Protein AF-A0A377ZQA5-F1 (afdb_monomer)

pLDDT: mean 77.41, std 22.04, range [30.16, 98.56]

Structure (mmCIF, N/CA/C/O backbone):
data_AF-A0A377ZQA5-F1
#
_entry.id   AF-A0A377ZQA5-F1
#
loop_
_atom_site.group_PDB
_atom_site.id
_atom_site.type_symbol
_atom_site.label_atom_id
_atom_site.label_alt_id
_atom_site.label_comp_id
_atom_site.label_asym_id
_atom_site.label_entity_id
_atom_site.label_seq_id
_atom_site.pdbx_PDB_ins_code
_atom_site.Cartn_x
_atom_site.Cartn_y
_atom_site.Cartn_z
_atom_site.occupancy
_atom_site.B_iso_or_equiv
_atom_site.auth_seq_id
_atom_site.auth_comp_id
_atom_site.auth_asym_id
_atom_site.auth_atom_id
_atom_site.pdbx_PDB_model_num
ATOM 1 N N . MET A 1 1 ? 2.565 -4.564 9.487 1.00 93.19 1 MET A N 1
ATOM 2 C CA . MET A 1 1 ? 3.805 -4.068 8.844 1.00 93.19 1 MET A CA 1
ATOM 3 C C . MET A 1 1 ? 3.711 -2.555 8.700 1.00 93.19 1 MET A C 1
ATOM 5 O O . MET A 1 1 ? 2.601 -2.049 8.582 1.00 93.19 1 MET A O 1
ATOM 9 N N . LYS A 1 2 ? 4.848 -1.854 8.749 1.00 96.81 2 LYS A N 1
ATOM 10 C CA . LYS A 1 2 ? 4.954 -0.404 8.544 1.00 96.81 2 LYS A CA 1
ATOM 11 C C . LYS A 1 2 ? 5.619 -0.114 7.197 1.00 96.81 2 LYS A C 1
ATOM 13 O O . LYS A 1 2 ? 6.573 -0.808 6.853 1.00 96.81 2 LYS A O 1
ATOM 18 N N . ALA A 1 3 ? 5.147 0.900 6.481 1.00 96.50 3 ALA A N 1
ATOM 19 C CA . ALA A 1 3 ? 5.779 1.423 5.270 1.00 96.50 3 ALA A CA 1
ATOM 20 C C . ALA A 1 3 ? 5.631 2.952 5.193 1.00 96.50 3 ALA A C 1
ATOM 22 O O . ALA A 1 3 ? 4.832 3.534 5.927 1.00 96.50 3 ALA A O 1
ATOM 23 N N . THR A 1 4 ? 6.387 3.583 4.295 1.00 95.88 4 THR A N 1
ATOM 24 C CA . THR A 1 4 ? 6.280 5.015 3.990 1.00 95.88 4 THR A CA 1
ATOM 25 C C . THR A 1 4 ? 6.226 5.193 2.477 1.00 95.88 4 THR A C 1
ATOM 27 O O . THR A 1 4 ? 7.062 4.633 1.767 1.00 95.88 4 THR A O 1
ATOM 30 N N . LEU A 1 5 ? 5.257 5.960 1.977 1.00 94.56 5 LEU A N 1
ATOM 31 C CA . LEU A 1 5 ? 5.111 6.272 0.553 1.00 94.56 5 LEU A CA 1
ATOM 32 C C . LEU A 1 5 ? 4.759 7.749 0.401 1.00 94.56 5 LEU A C 1
ATOM 34 O O . LEU A 1 5 ? 3.749 8.176 0.939 1.00 94.56 5 LEU A O 1
ATOM 38 N N . LEU A 1 6 ? 5.568 8.518 -0.339 1.00 93.31 6 LEU A N 1
ATOM 39 C CA . LEU A 1 6 ? 5.353 9.965 -0.527 1.00 93.31 6 LEU A CA 1
ATOM 40 C C . LEU A 1 6 ? 5.088 10.692 0.808 1.00 93.31 6 LEU A C 1
ATOM 42 O O . LEU A 1 6 ? 4.126 11.441 0.936 1.00 93.31 6 LEU A O 1
ATOM 46 N N . ASP A 1 7 ? 5.917 10.388 1.811 1.00 94.44 7 ASP A N 1
ATOM 47 C CA . ASP A 1 7 ? 5.831 10.881 3.195 1.00 94.44 7 ASP A CA 1
ATOM 48 C C . ASP A 1 7 ? 4.574 10.468 3.993 1.00 94.44 7 ASP A C 1
ATOM 50 O O . ASP A 1 7 ? 4.456 10.792 5.175 1.00 94.44 7 ASP A O 1
ATOM 54 N N . GLU A 1 8 ? 3.666 9.682 3.411 1.00 96.25 8 GLU A N 1
ATOM 55 C CA . GLU A 1 8 ? 2.532 9.090 4.121 1.00 96.25 8 GLU A CA 1
ATOM 56 C C . GLU A 1 8 ? 2.977 7.834 4.884 1.00 96.25 8 GLU A C 1
ATOM 58 O O . GLU A 1 8 ? 3.581 6.916 4.318 1.00 96.25 8 GLU A O 1
ATOM 63 N N . GLN A 1 9 ? 2.655 7.782 6.179 1.00 98.19 9 GLN A N 1
ATOM 64 C CA . GLN A 1 9 ? 2.940 6.635 7.039 1.00 98.19 9 GLN A CA 1
ATOM 65 C C . GLN A 1 9 ? 1.826 5.603 6.896 1.00 98.19 9 GLN A C 1
ATOM 67 O O . GLN A 1 9 ? 0.657 5.896 7.149 1.00 98.19 9 GLN A O 1
ATOM 72 N N . LEU A 1 10 ? 2.193 4.380 6.529 1.00 98.25 10 LEU A N 1
ATOM 73 C CA . LEU A 1 10 ? 1.248 3.324 6.195 1.00 98.25 10 LEU A CA 1
ATOM 74 C C . LEU A 1 10 ? 1.336 2.155 7.168 1.00 98.25 10 LEU A C 1
ATOM 76 O O . LEU A 1 10 ? 2.424 1.694 7.534 1.00 98.25 10 LEU A O 1
ATOM 80 N N . VAL A 1 11 ? 0.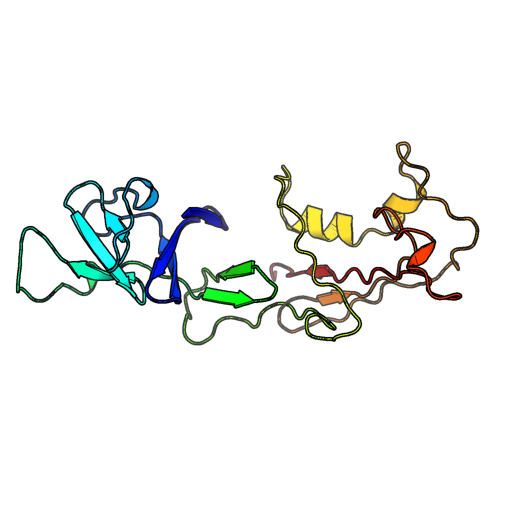165 1.627 7.513 1.00 98.38 11 VAL A N 1
ATOM 81 C CA . VAL A 1 11 ? 0.011 0.316 8.129 1.00 98.38 11 VAL A CA 1
ATOM 82 C C . VAL A 1 11 ? -0.486 -0.670 7.081 1.00 98.38 11 VAL A C 1
ATOM 84 O O . VAL A 1 11 ? -1.417 -0.393 6.327 1.00 98.38 11 VAL A O 1
ATOM 87 N N . ILE A 1 12 ? 0.161 -1.830 7.039 1.00 98.06 12 ILE A N 1
ATOM 88 C CA . ILE A 1 12 ? -0.178 -2.931 6.139 1.00 98.06 12 IL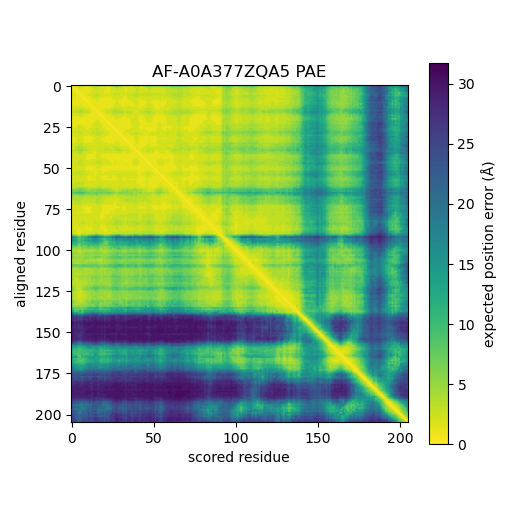E A CA 1
ATOM 89 C C . ILE A 1 12 ? -0.459 -4.163 6.990 1.00 98.06 12 ILE A C 1
ATOM 91 O O . ILE A 1 12 ? 0.380 -4.561 7.810 1.00 98.06 12 ILE A O 1
ATOM 95 N N . TYR A 1 13 ? -1.622 -4.774 6.806 1.00 97.81 13 TYR A N 1
ATOM 96 C CA . TYR A 1 13 ? -2.010 -6.011 7.481 1.00 97.81 13 TYR A CA 1
ATOM 97 C C . TYR A 1 13 ? -2.804 -6.914 6.540 1.00 97.81 13 TYR A C 1
ATOM 99 O O . TYR A 1 13 ? -3.250 -6.476 5.483 1.00 97.81 13 TYR A O 1
ATOM 107 N N . ARG A 1 14 ? -2.926 -8.193 6.903 1.00 96.81 14 ARG A N 1
ATOM 108 C CA . ARG A 1 14 ? -3.659 -9.184 6.117 1.00 96.81 14 ARG A CA 1
ATOM 109 C C . ARG A 1 14 ? -4.733 -9.824 6.973 1.00 96.81 14 ARG A C 1
ATOM 111 O O . ARG A 1 14 ? -4.422 -10.398 8.010 1.00 96.81 14 ARG A O 1
ATOM 118 N N . ILE A 1 15 ? -5.962 -9.792 6.486 1.00 96.88 15 ILE A N 1
ATOM 119 C CA . ILE A 1 15 ? -7.124 -10.387 7.136 1.00 96.88 15 ILE A CA 1
ATOM 120 C C . ILE A 1 15 ? -7.876 -11.240 6.120 1.00 96.88 15 ILE A C 1
ATOM 122 O O . ILE A 1 15 ? -8.129 -10.796 5.008 1.00 96.88 15 ILE A O 1
ATOM 126 N N . LYS A 1 16 ? -8.181 -12.495 6.477 1.00 94.94 16 LYS A N 1
ATOM 127 C CA . LYS A 1 16 ? -8.894 -13.453 5.604 1.00 94.94 16 LYS A CA 1
ATOM 128 C C . LYS A 1 16 ? -8.333 -13.536 4.171 1.00 94.94 16 LYS A C 1
ATOM 130 O O . LYS A 1 16 ? -9.068 -13.670 3.202 1.00 94.94 16 LYS A O 1
ATOM 135 N N . GLY A 1 17 ? -7.011 -13.435 4.035 1.00 94.00 17 GLY A N 1
ATOM 136 C CA . GLY A 1 17 ? -6.327 -13.447 2.740 1.00 94.00 17 GLY A CA 1
ATOM 137 C C . GLY A 1 17 ? -6.243 -12.086 2.040 1.00 94.00 17 GLY A C 1
ATOM 138 O O . GLY A 1 17 ? -5.333 -11.912 1.240 1.00 94.00 17 GLY A O 1
ATOM 139 N N . GLN A 1 18 ? -7.072 -11.102 2.393 1.00 94.44 18 GLN A N 1
ATOM 140 C CA . GLN A 1 18 ? -7.041 -9.748 1.835 1.00 94.44 18 GLN A CA 1
ATOM 141 C C . GLN A 1 18 ? -5.947 -8.901 2.502 1.00 94.44 18 GLN A C 1
ATOM 143 O O . GLN A 1 18 ? -5.872 -8.827 3.732 1.00 94.44 18 GLN A O 1
ATOM 148 N N . VAL A 1 19 ? -5.101 -8.241 1.707 1.00 96.81 19 VAL A N 1
ATOM 149 C CA . VAL A 1 19 ? -4.218 -7.175 2.209 1.00 96.81 19 VAL A CA 1
ATOM 150 C C . VAL A 1 19 ? -5.022 -5.897 2.375 1.00 96.81 19 VAL A C 1
ATOM 152 O O . VAL A 1 19 ? -5.793 -5.531 1.498 1.00 96.81 19 VAL A O 1
ATOM 155 N N . VAL A 1 20 ? -4.788 -5.186 3.471 1.00 96.75 20 VAL A N 1
ATOM 156 C CA . VAL A 1 20 ? -5.277 -3.825 3.678 1.00 96.75 20 VAL A CA 1
ATOM 157 C C . VAL A 1 20 ? -4.079 -2.903 3.855 1.00 96.75 20 VAL A C 1
ATOM 159 O O . VAL A 1 20 ? -3.179 -3.186 4.652 1.00 96.75 20 VAL A O 1
ATOM 162 N N . VAL A 1 21 ? -4.086 -1.793 3.119 1.00 97.00 21 VAL A N 1
ATOM 163 C CA . VAL A 1 21 ? -3.145 -0.682 3.273 1.00 97.00 21 VAL A CA 1
ATOM 164 C C . VAL A 1 21 ? -3.942 0.531 3.728 1.00 97.00 21 VAL A C 1
ATOM 166 O O . VAL A 1 21 ? -4.923 0.899 3.091 1.00 97.00 21 VAL A O 1
ATOM 169 N N . ALA A 1 22 ? -3.539 1.149 4.831 1.00 96.88 22 ALA A N 1
ATOM 170 C CA . ALA A 1 22 ? -4.208 2.326 5.371 1.00 96.88 22 ALA A CA 1
ATOM 171 C C . ALA A 1 22 ? -3.203 3.295 5.990 1.00 96.88 22 ALA A C 1
ATOM 173 O O . ALA A 1 22 ? -2.061 2.921 6.267 1.00 96.88 22 ALA A O 1
ATOM 174 N N . ARG A 1 23 ? -3.638 4.529 6.259 1.00 97.50 23 ARG A N 1
ATOM 175 C CA . ARG A 1 23 ? -2.872 5.455 7.105 1.00 97.50 23 ARG A CA 1
ATOM 176 C C . ARG A 1 23 ? -2.576 4.817 8.460 1.00 97.50 23 ARG A C 1
ATOM 178 O O . ARG A 1 23 ? -3.470 4.257 9.096 1.00 97.50 23 ARG A O 1
ATOM 185 N N . ASP A 1 24 ? -1.342 4.945 8.933 1.00 98.44 24 ASP A N 1
ATOM 186 C CA . ASP A 1 24 ? -0.898 4.439 10.236 1.00 98.44 24 ASP A CA 1
ATOM 187 C C . ASP A 1 24 ? -1.354 5.347 11.390 1.00 98.44 24 ASP A C 1
ATOM 189 O O . ASP A 1 24 ? -0.554 5.853 12.175 1.00 98.44 24 ASP A O 1
ATOM 193 N N . VAL A 1 25 ? -2.658 5.614 11.460 1.00 98.00 25 VAL A N 1
ATOM 194 C CA . VAL A 1 25 ? -3.266 6.543 12.413 1.00 98.00 25 VAL A CA 1
ATOM 195 C C . VAL A 1 25 ? -4.643 6.020 12.805 1.00 98.00 25 VAL A C 1
ATOM 197 O O . VAL A 1 25 ? -5.550 5.920 11.982 1.00 98.00 25 VAL A O 1
ATOM 200 N N . CYS A 1 26 ? -4.834 5.714 14.087 1.00 98.31 26 CYS A N 1
ATOM 201 C CA . CYS A 1 26 ? -6.146 5.344 14.602 1.00 98.31 26 CYS A CA 1
ATOM 202 C C . CYS A 1 26 ? -7.100 6.560 14.571 1.00 98.31 26 CYS A C 1
ATOM 204 O O . CYS A 1 26 ? -6.814 7.554 15.247 1.00 98.31 26 CYS A O 1
ATOM 206 N N . PRO A 1 27 ? -8.273 6.487 13.910 1.00 97.81 27 PRO A N 1
ATOM 207 C CA . PRO A 1 27 ? -9.199 7.620 13.775 1.00 97.81 27 PRO A CA 1
ATOM 208 C C . PRO A 1 27 ? -9.840 8.058 15.101 1.00 97.81 27 PRO A C 1
ATOM 210 O O . PRO A 1 27 ? -10.470 9.109 15.174 1.00 97.81 27 PRO A O 1
ATOM 213 N N . HIS A 1 28 ? -9.681 7.275 16.173 1.00 97.19 28 HIS A N 1
ATOM 214 C CA . HIS A 1 28 ? -10.168 7.649 17.497 1.00 97.19 28 HIS A CA 1
ATOM 215 C C . HIS A 1 28 ? -9.315 8.754 18.142 1.00 97.19 28 HIS A C 1
ATOM 217 O O . HIS A 1 28 ? -9.861 9.768 18.573 1.00 97.19 28 HIS A O 1
ATOM 223 N N . ARG A 1 29 ? -7.990 8.554 18.253 1.00 97.12 29 ARG A N 1
ATOM 224 C CA . ARG A 1 29 ? -7.069 9.453 18.991 1.00 97.12 29 ARG A CA 1
ATOM 225 C C . ARG A 1 29 ? -5.679 9.599 18.363 1.00 97.12 29 ARG A C 1
ATOM 227 O O . ARG A 1 29 ? -4.755 10.049 19.026 1.00 97.12 29 ARG A O 1
ATOM 234 N N . GLY A 1 30 ? -5.514 9.203 17.106 1.00 97.19 30 GLY A N 1
ATOM 235 C CA . GLY A 1 30 ? -4.289 9.444 16.347 1.00 97.19 30 GLY A CA 1
ATOM 236 C C . GLY A 1 30 ? -3.113 8.511 16.654 1.00 97.19 30 GLY A C 1
ATOM 237 O O . GLY A 1 30 ? -2.023 8.727 16.140 1.00 97.19 30 GLY A O 1
ATOM 238 N N . VAL A 1 31 ? -3.303 7.479 17.483 1.00 97.94 31 VAL A N 1
ATOM 239 C CA . VAL A 1 31 ? -2.221 6.545 17.838 1.00 97.94 31 VAL A CA 1
ATOM 240 C C . VAL A 1 31 ? -1.866 5.660 16.637 1.00 97.94 31 VAL A C 1
ATOM 242 O O . VAL A 1 31 ? -2.793 5.126 16.017 1.00 97.94 31 VAL A O 1
ATOM 245 N N . PRO A 1 32 ? -0.570 5.461 16.325 1.00 98.31 32 PRO A N 1
ATOM 246 C CA . PRO A 1 32 ? -0.153 4.558 15.261 1.00 98.31 32 PRO A CA 1
ATOM 247 C C . PRO A 1 32 ? -0.637 3.127 15.491 1.00 98.31 32 PRO A C 1
ATOM 249 O O . PRO A 1 32 ? -0.486 2.564 16.578 1.00 98.31 32 PRO A O 1
ATOM 252 N N . LEU A 1 33 ? -1.212 2.525 14.455 1.00 98.50 33 LEU A N 1
ATOM 253 C CA . LEU A 1 33 ? -1.706 1.150 14.480 1.00 98.50 33 LEU A CA 1
ATOM 254 C C . LEU A 1 33 ? -0.561 0.141 14.390 1.00 98.50 33 LEU A C 1
ATOM 256 O O . LEU A 1 33 ? -0.694 -0.974 14.884 1.00 98.50 33 LEU A O 1
ATOM 260 N N . THR A 1 34 ? 0.584 0.536 13.830 1.00 98.19 34 THR A N 1
ATOM 261 C CA . THR A 1 34 ? 1.810 -0.275 13.804 1.00 98.19 34 THR A CA 1
ATOM 262 C C . THR A 1 34 ? 2.393 -0.556 15.191 1.00 98.19 34 THR A C 1
ATOM 264 O O . THR A 1 34 ? 3.185 -1.485 15.323 1.00 98.19 34 THR A O 1
ATOM 267 N N . LEU A 1 35 ? 1.979 0.192 16.221 1.00 98.12 35 LEU A N 1
ATOM 268 C CA . LEU A 1 35 ? 2.285 -0.089 17.631 1.00 98.12 35 LEU A CA 1
ATOM 269 C C . LEU A 1 35 ? 1.298 -1.078 18.276 1.00 98.12 35 LEU A C 1
ATOM 271 O O . LEU A 1 35 ? 1.456 -1.445 19.438 1.00 98.12 35 LEU A O 1
ATOM 275 N N . GLY A 1 36 ? 0.246 -1.448 17.551 1.00 97.06 36 GLY A N 1
ATOM 276 C CA . GLY A 1 36 ? -0.757 -2.414 17.964 1.00 97.06 36 GLY A CA 1
ATOM 277 C C . GLY A 1 36 ? -0.346 -3.857 17.706 1.00 97.06 36 GLY A C 1
ATOM 278 O O . GLY A 1 36 ? 0.824 -4.189 17.530 1.00 97.06 36 GLY A O 1
ATOM 279 N N . PHE A 1 37 ? -1.347 -4.726 17.657 1.00 97.56 37 PHE A N 1
ATOM 280 C CA . PHE A 1 37 ? -1.171 -6.145 17.364 1.00 97.56 37 PHE A CA 1
ATOM 281 C C . PHE A 1 37 ? -2.275 -6.642 16.434 1.00 97.56 37 PHE A C 1
ATOM 283 O O . PHE A 1 37 ? -3.296 -5.984 16.248 1.00 97.56 37 PHE A O 1
ATOM 290 N N . HIS A 1 38 ? -2.052 -7.794 15.810 1.00 96.38 38 HIS A N 1
ATOM 291 C CA . HIS A 1 38 ? -3.002 -8.397 14.884 1.00 96.38 38 HIS A CA 1
ATOM 292 C C . HIS A 1 38 ? -3.761 -9.537 15.569 1.00 96.38 38 HIS A C 1
ATOM 294 O O . HIS A 1 38 ? -3.145 -10.412 16.173 1.00 96.38 38 HIS A O 1
ATOM 300 N N . GLU A 1 39 ? -5.084 -9.533 15.454 1.00 96.38 39 GLU A N 1
ATOM 301 C CA . GLU A 1 39 ? -5.976 -10.639 15.808 1.00 96.38 39 GLU A CA 1
ATOM 302 C C . GLU A 1 39 ? -6.530 -11.294 14.534 1.00 96.38 39 GLU A C 1
ATOM 304 O O . GLU 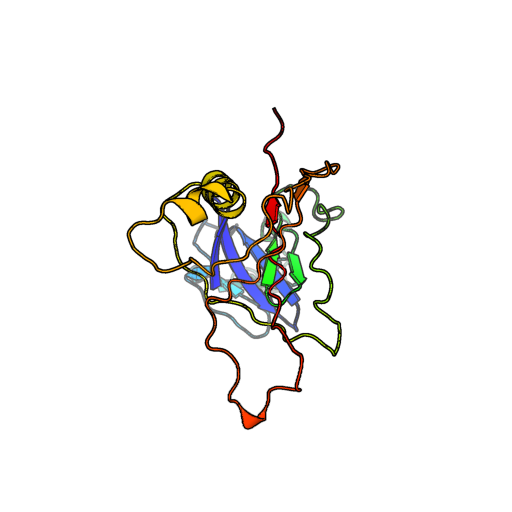A 1 39 ? -6.378 -10.772 13.432 1.00 96.38 39 GLU A O 1
ATOM 309 N N . GLU A 1 40 ? -7.225 -12.423 14.674 1.00 95.06 40 GLU A N 1
ATOM 310 C CA . GLU A 1 40 ? -7.895 -13.108 13.558 1.00 95.06 40 GLU A CA 1
ATOM 311 C C . GLU A 1 40 ? -8.844 -12.183 12.775 1.00 95.06 40 GLU A C 1
ATOM 313 O O . GLU A 1 40 ? -8.880 -12.200 11.546 1.00 95.06 40 GLU A O 1
ATOM 318 N N . GLU A 1 41 ? -9.559 -11.312 13.489 1.00 96.75 41 GLU A N 1
ATOM 319 C CA . GLU A 1 41 ? -10.524 -10.371 12.914 1.00 96.75 41 GLU A CA 1
ATOM 320 C C . GLU A 1 41 ? -9.938 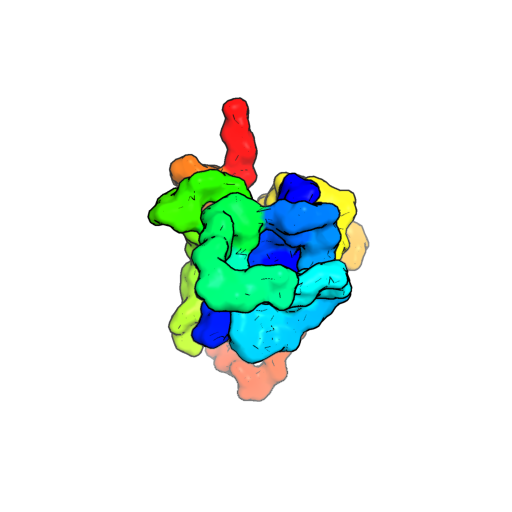-8.970 12.655 1.00 96.75 41 GLU A C 1
ATOM 322 O O . GLU A 1 41 ? -10.688 -8.006 12.463 1.00 96.75 41 GLU A O 1
ATOM 327 N N . GLY A 1 42 ? -8.607 -8.842 12.640 1.00 97.56 42 GLY A N 1
ATOM 328 C CA . GLY A 1 42 ? -7.906 -7.665 12.132 1.00 97.56 42 GLY A CA 1
ATOM 329 C C . GLY A 1 42 ? -6.966 -6.988 13.121 1.00 97.56 42 GLY A C 1
ATOM 330 O O . GLY A 1 42 ? -6.617 -7.529 14.170 1.00 97.56 42 GLY A O 1
ATOM 331 N N . ILE A 1 43 ? -6.524 -5.779 12.777 1.00 98.38 43 ILE A N 1
ATOM 332 C CA . ILE A 1 43 ? -5.531 -5.037 13.556 1.00 98.38 43 ILE A CA 1
ATOM 333 C C . ILE A 1 43 ? -6.174 -4.292 14.727 1.00 98.38 43 ILE A C 1
ATOM 335 O O . ILE A 1 43 ? -7.199 -3.630 14.571 1.00 98.38 43 ILE A O 1
ATOM 339 N N . VAL A 1 44 ? -5.559 -4.379 15.903 1.00 98.56 44 VAL A N 1
ATOM 340 C CA . VAL A 1 44 ? -6.039 -3.791 17.154 1.00 98.56 44 VAL A CA 1
ATOM 341 C C . VAL A 1 44 ? -5.173 -2.599 17.536 1.00 98.56 44 VAL A C 1
ATOM 343 O O . VAL A 1 44 ? -3.960 -2.715 17.695 1.00 98.56 44 VAL A O 1
ATOM 346 N N . CYS A 1 45 ? -5.811 -1.446 17.721 1.00 98.56 45 CYS A N 1
ATOM 347 C CA . CYS A 1 45 ? -5.171 -0.243 18.234 1.00 98.56 45 CYS A CA 1
ATOM 348 C C . CYS A 1 45 ? -4.691 -0.468 19.678 1.00 98.56 45 CYS A C 1
ATOM 350 O O . CYS A 1 45 ? -5.501 -0.862 20.524 1.00 98.56 45 CYS A O 1
ATOM 352 N N . PRO A 1 46 ? -3.427 -0.138 20.003 1.00 98.25 46 PRO A N 1
ATOM 353 C CA . PRO A 1 46 ? -2.858 -0.410 21.322 1.00 98.25 46 PRO A CA 1
ATOM 354 C C . PRO A 1 46 ? -3.443 0.473 22.428 1.00 98.25 46 PRO A C 1
ATOM 356 O O . PRO A 1 46 ? -3.220 0.202 23.601 1.00 98.25 46 PRO A O 1
ATOM 359 N N . TYR A 1 47 ? -4.167 1.544 22.081 1.00 97.94 47 TYR A N 1
ATOM 360 C CA . TYR A 1 47 ? -4.636 2.501 23.077 1.00 97.94 47 TYR A CA 1
ATOM 361 C C . TYR A 1 47 ? -5.947 2.068 23.743 1.00 97.94 47 TYR A C 1
ATOM 363 O O . TYR A 1 47 ? -5.990 1.825 24.941 1.00 97.94 47 TYR A O 1
ATOM 371 N N . HIS A 1 48 ? -7.025 1.962 22.963 1.00 97.94 48 HIS A N 1
ATOM 372 C CA . HIS A 1 48 ? -8.363 1.635 23.478 1.00 97.94 48 HIS A CA 1
ATOM 373 C C . HIS A 1 48 ? -8.933 0.347 22.868 1.00 97.94 48 HIS A C 1
ATOM 375 O O . HIS A 1 48 ? -10.131 0.097 22.969 1.00 97.94 48 HIS A O 1
ATOM 381 N N . GLY A 1 49 ? -8.108 -0.446 22.175 1.00 97.88 49 GLY A N 1
ATOM 382 C CA . GLY A 1 49 ? -8.501 -1.757 21.657 1.00 97.88 49 GLY A CA 1
ATOM 383 C C . GLY A 1 49 ? -9.495 -1.739 20.491 1.00 97.88 49 GLY A C 1
ATOM 384 O O . GLY A 1 49 ? -10.105 -2.774 20.204 1.00 97.88 49 GLY A O 1
ATOM 385 N N . LEU A 1 50 ? -9.680 -0.592 19.818 1.00 98.38 50 LEU A N 1
ATOM 386 C CA . LEU A 1 50 ? -10.450 -0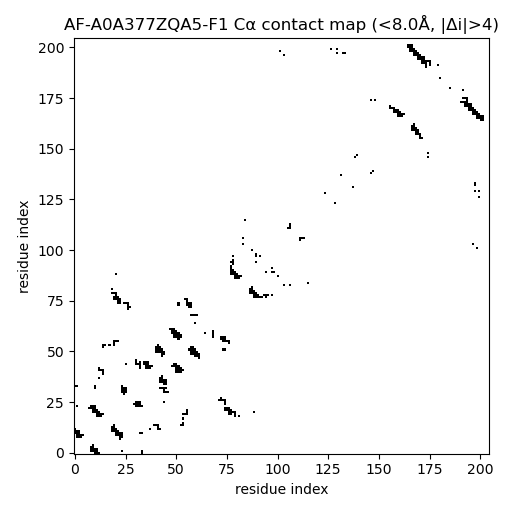.549 18.571 1.00 98.38 50 LEU A CA 1
ATOM 387 C C . LEU A 1 50 ? -9.812 -1.505 17.567 1.00 98.38 50 LEU A C 1
ATOM 389 O O . LEU A 1 50 ? -8.593 -1.472 17.392 1.00 98.38 50 LEU A O 1
ATOM 393 N N . ARG A 1 51 ? -10.628 -2.324 16.907 1.00 98.44 51 ARG A N 1
ATOM 394 C CA . ARG A 1 51 ? -10.154 -3.294 15.916 1.00 98.44 51 ARG A CA 1
ATOM 395 C C . ARG A 1 51 ? -10.678 -2.954 14.530 1.00 98.44 51 ARG A C 1
ATOM 397 O O . ARG A 1 51 ? -11.833 -2.544 14.394 1.00 98.44 51 ARG A O 1
ATOM 404 N N . PHE A 1 52 ? -9.824 -3.131 13.530 1.00 98.50 52 PHE A N 1
ATOM 405 C CA . PHE A 1 52 ? -10.083 -2.806 12.133 1.00 98.50 52 PHE A CA 1
ATOM 406 C C . PHE A 1 52 ? -9.853 -4.046 11.272 1.00 98.50 52 PHE A C 1
ATOM 408 O O . PHE A 1 52 ? -8.772 -4.632 11.323 1.00 98.50 52 PHE A O 1
ATOM 415 N N . GLY A 1 53 ? -10.887 -4.455 10.541 1.00 97.88 53 GLY A N 1
ATOM 416 C CA . GLY A 1 53 ? -10.892 -5.654 9.710 1.00 97.88 53 GLY A CA 1
ATOM 417 C C . GLY A 1 53 ? -10.776 -5.347 8.218 1.00 97.88 53 GLY A C 1
ATOM 418 O O . GLY A 1 53 ? -10.042 -4.451 7.811 1.00 97.88 53 GLY A O 1
ATOM 419 N N . GLU A 1 54 ? -11.512 -6.106 7.407 1.00 96.38 54 GLU A N 1
ATOM 420 C CA . GLU A 1 54 ? -11.566 -5.971 5.944 1.00 96.38 54 GLU A CA 1
ATOM 421 C C . GLU A 1 54 ? -11.887 -4.526 5.526 1.00 96.38 54 GLU A C 1
ATOM 423 O O . GLU A 1 54 ? -12.630 -3.809 6.208 1.00 96.38 54 GLU A O 1
ATOM 428 N N . ASP A 1 55 ? -11.271 -4.080 4.431 1.00 92.69 55 ASP A N 1
ATOM 429 C CA . ASP A 1 55 ? -11.372 -2.716 3.888 1.00 92.69 55 ASP A CA 1
ATOM 430 C C . ASP A 1 55 ? -10.990 -1.583 4.871 1.00 92.69 55 ASP A C 1
ATOM 432 O O . ASP A 1 55 ? -11.237 -0.404 4.611 1.00 92.69 55 ASP A O 1
ATOM 436 N N . GLY A 1 56 ? -10.386 -1.895 6.026 1.00 96.12 56 GLY A N 1
ATOM 437 C CA . GLY A 1 56 ? -10.122 -0.913 7.085 1.00 96.12 56 GLY A CA 1
ATOM 438 C C . GLY A 1 56 ? -11.346 -0.553 7.924 1.00 96.12 56 GLY A C 1
ATOM 439 O O . GLY A 1 56 ? -11.319 0.423 8.683 1.00 96.12 56 GLY A O 1
ATOM 440 N N . ARG A 1 57 ? -12.430 -1.329 7.835 1.00 97.38 57 ARG A N 1
ATOM 441 C CA . ARG A 1 57 ? -13.632 -1.092 8.637 1.00 97.38 57 ARG A CA 1
ATOM 442 C C . ARG A 1 57 ? -13.372 -1.427 10.097 1.00 97.38 57 ARG A C 1
ATOM 444 O O . ARG A 1 57 ? -13.023 -2.553 10.449 1.00 97.38 57 ARG A O 1
ATOM 451 N N . CYS A 1 58 ? -13.593 -0.449 10.970 1.00 98.19 58 CYS A N 1
ATOM 452 C CA . CYS A 1 58 ? -13.694 -0.720 12.399 1.00 98.19 58 CYS A CA 1
ATOM 453 C C . CYS A 1 58 ? -14.842 -1.706 12.654 1.00 98.19 58 CYS A C 1
ATOM 455 O O . CYS A 1 58 ? -15.969 -1.461 12.228 1.00 98.19 58 CYS A O 1
ATOM 457 N N . ASN A 1 59 ? -14.535 -2.814 13.331 1.00 97.06 59 ASN A N 1
ATOM 458 C CA . ASN A 1 59 ? -15.476 -3.894 13.638 1.00 97.06 59 ASN A CA 1
ATOM 459 C C . ASN A 1 59 ? -15.625 -4.152 15.148 1.00 97.06 59 ASN A C 1
ATOM 461 O O . ASN A 1 59 ? -16.426 -4.991 15.553 1.00 97.06 59 ASN A O 1
ATOM 465 N N . ARG A 1 60 ? -14.869 -3.437 15.994 1.00 97.56 60 ARG A N 1
ATOM 466 C CA . ARG A 1 60 ? -14.950 -3.541 17.457 1.00 97.56 60 ARG A CA 1
ATOM 467 C C . ARG A 1 60 ? -14.601 -2.216 18.123 1.00 97.56 60 ARG A C 1
ATOM 469 O O . ARG A 1 60 ? -13.523 -1.673 17.885 1.00 97.56 60 ARG A O 1
ATOM 476 N N . ILE A 1 61 ? -15.475 -1.761 19.020 1.00 97.88 61 ILE A N 1
ATOM 477 C CA . ILE A 1 61 ? -15.234 -0.649 19.948 1.00 97.88 61 ILE A CA 1
ATOM 478 C C . ILE A 1 61 ? -15.461 -1.178 21.371 1.00 97.88 61 ILE A C 1
ATOM 480 O O . ILE A 1 61 ? -16.615 -1.334 21.773 1.00 97.88 61 ILE A O 1
ATOM 484 N N . PRO A 1 62 ? -14.400 -1.462 22.151 1.00 96.94 62 PRO A N 1
ATOM 485 C CA . PRO A 1 62 ? -14.551 -2.074 23.474 1.00 96.94 62 PRO A CA 1
ATOM 486 C C . PRO A 1 62 ? -15.425 -1.279 24.452 1.00 96.94 62 PRO A C 1
ATOM 488 O O . PRO A 1 62 ? -16.137 -1.870 25.255 1.00 96.94 62 PRO A O 1
ATOM 491 N N . SER A 1 63 ? -15.417 0.055 24.367 1.00 96.00 63 SER A N 1
ATOM 492 C CA . SER A 1 63 ? -16.207 0.931 25.244 1.00 96.00 63 SER A CA 1
ATOM 493 C C . SER A 1 63 ? -17.695 1.010 24.889 1.00 96.00 63 SER A C 1
ATOM 495 O O . SER A 1 63 ? -18.468 1.600 25.641 1.00 96.00 63 SER A O 1
ATOM 497 N N . SER A 1 64 ? -18.110 0.497 23.729 1.00 95.19 64 SER A N 1
ATOM 498 C CA . SER A 1 64 ? -19.488 0.623 23.234 1.00 95.19 64 SER A CA 1
ATOM 499 C C . SER A 1 64 ? -19.931 -0.658 22.516 1.00 95.19 64 SER A C 1
ATOM 501 O O . SER A 1 64 ? -20.234 -0.628 21.321 1.00 95.19 64 SER A O 1
ATOM 503 N N . PRO A 1 65 ? -19.940 -1.808 23.218 1.00 93.50 65 PRO A N 1
ATOM 504 C CA . PRO A 1 65 ? -20.293 -3.087 22.615 1.00 93.50 65 PRO A CA 1
ATOM 505 C C . PRO A 1 65 ? -21.747 -3.079 22.125 1.00 93.50 65 PRO A C 1
ATOM 507 O O . PRO A 1 65 ? -22.639 -2.562 22.794 1.00 93.50 65 PRO A O 1
ATOM 510 N N . GLY A 1 66 ? -21.984 -3.652 20.942 1.00 91.25 66 GLY A N 1
ATOM 511 C CA . GLY A 1 66 ? -23.322 -3.778 20.349 1.00 91.25 66 GLY A CA 1
ATOM 512 C C . GLY A 1 66 ? -23.911 -2.489 19.767 1.00 91.25 66 GLY A C 1
ATOM 513 O O . GLY A 1 66 ? -25.008 -2.528 19.217 1.00 91.25 66 GLY A O 1
ATOM 514 N N . GLN A 1 67 ? -23.207 -1.356 19.852 1.00 93.38 67 GLN A N 1
ATOM 515 C CA . GLN A 1 67 ? -23.652 -0.116 19.221 1.00 93.38 67 GLN A CA 1
ATOM 516 C C . GLN A 1 67 ? -23.192 -0.021 17.759 1.00 93.38 67 GLN A C 1
ATOM 518 O O . GLN A 1 67 ? -22.126 -0.542 17.414 1.00 93.38 67 GLN A O 1
ATOM 523 N N . PRO A 1 68 ? -23.953 0.679 16.895 1.00 94.62 68 PRO A N 1
ATOM 524 C CA . PRO A 1 68 ? -23.517 0.974 15.537 1.00 94.62 68 PRO A CA 1
ATOM 525 C C . PRO A 1 68 ? -22.177 1.713 15.531 1.00 94.62 68 PRO A C 1
ATOM 527 O O . PRO A 1 68 ? -21.997 2.703 16.241 1.00 94.62 68 PRO A O 1
ATOM 530 N N . ILE A 1 69 ? -21.243 1.248 14.704 1.00 96.19 69 ILE A N 1
ATOM 531 C CA . ILE A 1 69 ? -19.923 1.862 14.564 1.00 96.19 69 ILE A CA 1
ATOM 532 C C . ILE A 1 69 ? -20.043 3.091 13.649 1.00 96.19 69 ILE A C 1
ATOM 534 O O . ILE A 1 69 ? -20.460 2.953 12.499 1.00 96.19 69 ILE A O 1
ATOM 538 N N . PRO A 1 70 ? -19.670 4.298 14.115 1.00 95.19 70 PRO A N 1
ATOM 539 C CA . PRO A 1 70 ? -19.661 5.490 13.276 1.00 95.19 70 PRO A CA 1
ATOM 540 C C . PRO A 1 70 ? -18.731 5.335 12.068 1.00 95.19 70 PRO A C 1
ATOM 542 O O . PRO A 1 70 ? -17.570 4.963 12.235 1.00 95.19 70 PRO A O 1
ATOM 545 N N . ALA A 1 71 ? -19.185 5.744 10.880 1.00 94.19 71 ALA A N 1
ATOM 546 C CA . ALA A 1 71 ? -18.389 5.677 9.646 1.00 94.19 71 ALA A CA 1
ATOM 547 C C . ALA A 1 71 ? -17.027 6.394 9.760 1.00 94.19 71 ALA A C 1
ATOM 549 O O . ALA A 1 71 ? -16.024 5.934 9.224 1.00 94.19 71 ALA A O 1
ATOM 550 N N . LYS A 1 72 ? -16.963 7.481 10.543 1.00 95.69 72 LYS A N 1
ATOM 551 C CA . LYS A 1 72 ? -15.727 8.234 10.833 1.00 95.69 72 LYS A CA 1
ATOM 552 C C . LYS A 1 72 ? -14.652 7.440 11.585 1.00 95.69 72 LYS A C 1
ATOM 554 O O . LYS A 1 72 ? -13.529 7.913 11.699 1.00 95.69 72 LYS A O 1
ATOM 559 N N . LEU A 1 73 ? -15.008 6.297 12.173 1.00 97.06 73 LEU A N 1
ATOM 560 C CA . LEU A 1 73 ? -14.064 5.414 12.852 1.00 97.06 73 LEU A CA 1
ATOM 561 C C . LEU A 1 73 ? -13.516 4.332 11.923 1.00 97.06 73 LEU A C 1
ATOM 563 O O . LEU A 1 73 ? -12.753 3.499 12.388 1.00 97.06 73 LEU A O 1
ATOM 567 N N . HIS A 1 74 ? -13.864 4.307 10.639 1.00 97.25 74 HIS A N 1
ATOM 568 C CA . HIS A 1 74 ? -13.146 3.483 9.670 1.00 97.25 74 HIS A CA 1
ATOM 569 C C . HIS A 1 74 ? -11.786 4.103 9.333 1.00 97.25 74 HIS A C 1
ATOM 571 O O . HIS A 1 74 ? -11.589 5.313 9.463 1.00 97.25 74 HIS A O 1
ATOM 577 N N . LEU A 1 75 ? -10.830 3.263 8.941 1.00 96.94 75 LEU A N 1
ATOM 578 C CA . LEU A 1 75 ? -9.521 3.734 8.509 1.00 96.94 75 LEU A CA 1
ATOM 579 C C . LEU A 1 75 ? -9.623 4.448 7.162 1.00 96.94 75 LEU A C 1
ATOM 581 O O . LEU A 1 75 ? -10.467 4.128 6.326 1.00 96.94 75 LEU A O 1
ATOM 585 N N . THR A 1 76 ? -8.705 5.382 6.929 1.00 94.94 76 THR A N 1
ATOM 586 C CA . THR A 1 76 ? -8.415 5.864 5.577 1.00 94.94 76 THR A CA 1
ATOM 587 C C . THR A 1 76 ? -7.567 4.810 4.871 1.00 94.94 76 THR A C 1
ATOM 589 O O . THR A 1 76 ? -6.340 4.806 5.002 1.00 94.94 76 THR A O 1
ATOM 592 N N . SER A 1 77 ? -8.243 3.882 4.198 1.00 94.19 77 SER A N 1
ATOM 593 C CA . SER A 1 77 ? -7.634 2.820 3.395 1.00 94.19 77 SER A CA 1
ATOM 594 C C . SER A 1 77 ? -7.282 3.318 1.991 1.00 94.19 77 SER A C 1
ATOM 596 O O . SER A 1 77 ? -7.932 4.218 1.462 1.00 94.19 77 SER A O 1
ATOM 598 N N . PHE A 1 78 ? -6.264 2.713 1.390 1.00 92.62 78 PHE A N 1
ATOM 599 C CA . PHE A 1 78 ? -5.806 2.986 0.031 1.00 92.62 78 PHE A CA 1
ATOM 600 C C . PHE A 1 78 ? -6.050 1.773 -0.866 1.00 92.62 78 PHE A C 1
ATOM 602 O O . PHE A 1 78 ? -6.099 0.640 -0.381 1.00 92.62 78 PHE A O 1
ATOM 609 N N . ALA A 1 79 ? -6.165 2.007 -2.178 1.00 91.31 79 ALA A N 1
ATOM 610 C CA . ALA A 1 79 ? -6.240 0.926 -3.155 1.00 91.31 79 ALA A CA 1
ATOM 611 C C . ALA A 1 79 ? -5.027 0.006 -3.011 1.00 91.31 79 ALA A C 1
ATOM 613 O O . ALA A 1 79 ? -3.910 0.475 -2.765 1.00 91.31 79 ALA A O 1
ATOM 614 N N . VAL A 1 80 ? -5.248 -1.294 -3.172 1.00 91.44 80 VAL A N 1
ATOM 615 C CA . VAL A 1 80 ? -4.209 -2.305 -3.020 1.00 91.44 80 VAL A CA 1
ATOM 616 C C . VAL A 1 80 ? -4.371 -3.398 -4.062 1.00 91.44 80 VAL A C 1
ATOM 618 O O . VAL A 1 80 ? -5.472 -3.885 -4.299 1.00 91.44 80 VAL A O 1
ATOM 621 N N . GLU A 1 81 ? -3.256 -3.790 -4.665 1.00 91.25 81 GLU A N 1
ATOM 622 C CA . GLU A 1 81 ? -3.188 -4.916 -5.590 1.00 91.25 81 GLU A CA 1
ATOM 623 C C . GLU A 1 81 ? -1.943 -5.749 -5.273 1.00 91.25 81 GLU A C 1
ATOM 625 O O . GLU A 1 81 ? -0.831 -5.228 -5.152 1.00 91.25 81 GLU A O 1
ATOM 630 N N . GLU A 1 82 ? -2.125 -7.059 -5.121 1.00 93.31 82 GLU A N 1
ATOM 631 C CA . GLU A 1 82 ? -1.018 -8.001 -4.985 1.00 93.31 82 GLU A CA 1
ATOM 632 C C . GLU A 1 82 ? -0.628 -8.509 -6.368 1.00 93.31 82 GLU A C 1
ATOM 634 O O . GLU A 1 82 ? -1.369 -9.266 -6.996 1.00 93.31 82 GLU A O 1
ATOM 639 N N . ARG A 1 83 ? 0.544 -8.096 -6.860 1.00 92.81 83 ARG A N 1
ATOM 640 C CA . ARG A 1 83 ? 1.018 -8.509 -8.183 1.00 92.81 83 ARG A CA 1
ATOM 641 C C . ARG A 1 83 ? 2.532 -8.519 -8.271 1.00 92.81 83 ARG A C 1
ATOM 643 O O . ARG A 1 83 ? 3.216 -7.691 -7.672 1.00 92.81 83 ARG A O 1
ATOM 650 N N . TYR A 1 84 ? 3.057 -9.467 -9.042 1.00 92.62 84 TYR A N 1
ATOM 651 C CA . TYR A 1 84 ? 4.494 -9.653 -9.257 1.00 92.62 84 TYR A CA 1
ATOM 652 C C . TYR A 1 84 ? 5.293 -9.894 -7.962 1.00 92.62 84 TYR A C 1
ATOM 654 O O . TYR A 1 84 ? 6.424 -9.433 -7.815 1.00 92.62 84 TYR A O 1
ATOM 662 N N . GLY A 1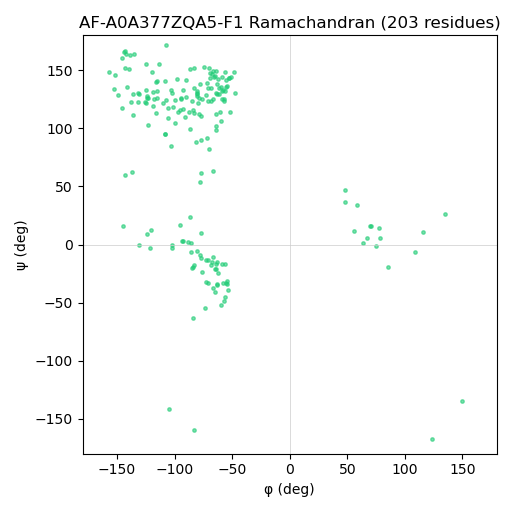 85 ? 4.683 -10.576 -6.984 1.00 90.88 85 GLY A N 1
ATOM 663 C CA . GLY A 1 85 ? 5.290 -10.819 -5.669 1.00 90.88 85 GLY A CA 1
ATOM 664 C C . GLY A 1 85 ? 5.428 -9.565 -4.793 1.00 90.88 85 GLY A C 1
ATOM 665 O O . GLY A 1 85 ? 6.190 -9.581 -3.829 1.00 90.88 85 GLY A O 1
ATOM 666 N N . LEU A 1 86 ? 4.724 -8.478 -5.128 1.00 93.31 86 LEU A N 1
ATOM 667 C CA . LEU A 1 86 ? 4.751 -7.197 -4.423 1.00 93.31 86 LEU A CA 1
ATOM 668 C C . LEU A 1 86 ? 3.335 -6.767 -4.014 1.00 93.31 86 LEU A C 1
ATOM 670 O O . LEU A 1 86 ? 2.348 -7.140 -4.651 1.00 93.31 86 LEU A O 1
ATOM 674 N N . ILE A 1 87 ? 3.259 -5.937 -2.972 1.00 94.06 87 ILE A N 1
ATOM 675 C CA . ILE A 1 87 ? 2.046 -5.206 -2.591 1.00 94.06 87 ILE A CA 1
ATOM 676 C C . ILE A 1 87 ? 2.141 -3.818 -3.222 1.00 94.06 87 ILE A C 1
ATOM 678 O O . ILE A 1 87 ? 3.026 -3.035 -2.870 1.00 94.06 87 ILE A O 1
ATOM 682 N N . TRP A 1 88 ? 1.232 -3.518 -4.142 1.00 93.12 88 TRP A N 1
ATOM 683 C CA . TRP A 1 88 ? 1.105 -2.209 -4.769 1.00 93.12 88 TRP A CA 1
ATOM 684 C C . TRP A 1 88 ? 0.008 -1.418 -4.084 1.00 93.12 88 TRP A C 1
ATOM 686 O O . TRP A 1 88 ? -1.020 -1.976 -3.711 1.00 93.12 88 TRP A O 1
ATOM 696 N N . THR A 1 89 ? 0.215 -0.114 -3.932 1.00 92.81 89 THR A N 1
ATOM 697 C CA . THR A 1 89 ? -0.808 0.784 -3.403 1.00 92.81 89 THR A CA 1
ATOM 698 C C . THR A 1 89 ? -0.763 2.129 -4.109 1.00 92.81 89 THR A C 1
ATOM 700 O O . THR A 1 89 ? 0.291 2.547 -4.597 1.00 92.81 89 THR A O 1
ATOM 703 N N . CYS A 1 90 ? -1.907 2.805 -4.178 1.00 91.00 90 CYS A N 1
ATOM 704 C CA . CYS A 1 90 ? -2.023 4.129 -4.768 1.00 91.00 90 CYS A CA 1
ATOM 705 C C . CYS A 1 90 ? -2.661 5.074 -3.753 1.00 91.00 90 CYS A C 1
ATOM 707 O O . CYS A 1 90 ? -3.766 4.825 -3.278 1.00 91.00 90 CYS A O 1
ATOM 709 N N . LEU A 1 91 ? -1.960 6.164 -3.431 1.00 89.44 91 LEU A N 1
ATOM 710 C CA . LEU A 1 91 ? -2.457 7.176 -2.494 1.00 89.44 91 LEU A CA 1
ATOM 711 C C . LEU A 1 91 ? -3.490 8.121 -3.126 1.00 89.44 91 LEU A C 1
ATOM 713 O O . LEU A 1 91 ? -4.082 8.936 -2.423 1.00 89.44 91 LEU A O 1
ATOM 717 N N . ALA A 1 92 ? -3.679 8.053 -4.448 1.00 81.19 92 ALA A N 1
ATOM 718 C CA . ALA A 1 92 ? -4.670 8.865 -5.140 1.00 81.19 92 ALA A CA 1
ATOM 719 C C . ALA A 1 92 ? -6.090 8.371 -4.819 1.00 81.19 92 ALA A C 1
ATOM 721 O O . ALA A 1 92 ? -6.346 7.173 -4.757 1.00 81.19 92 ALA A O 1
ATOM 722 N N . CYS A 1 93 ? -6.999 9.324 -4.617 1.00 55.00 93 CYS A N 1
ATOM 723 C CA . CYS A 1 93 ? -8.275 9.141 -3.921 1.00 55.00 93 CYS A CA 1
ATOM 724 C C . CYS A 1 93 ? -9.392 8.443 -4.709 1.00 55.00 93 CYS A C 1
ATOM 726 O O . CYS A 1 93 ? -10.524 8.463 -4.232 1.00 55.00 93 CYS A O 1
ATOM 728 N N . ASP A 1 94 ? -9.116 7.869 -5.879 1.00 67.88 94 ASP A N 1
ATOM 729 C CA . ASP A 1 94 ? -10.092 7.023 -6.571 1.00 67.88 94 ASP A CA 1
ATOM 730 C C . ASP A 1 94 ? -9.711 5.545 -6.377 1.00 67.88 94 ASP A C 1
ATOM 732 O O . ASP A 1 94 ? -8.978 4.981 -7.194 1.00 67.88 94 ASP A O 1
ATOM 736 N N . PRO A 1 95 ? -10.125 4.924 -5.253 1.00 62.66 95 PRO A N 1
ATOM 737 C CA . PRO A 1 95 ? -9.875 3.512 -5.007 1.00 62.66 95 PRO A CA 1
ATOM 738 C C . PRO A 1 95 ? -10.660 2.597 -5.952 1.00 62.66 95 PRO A C 1
ATOM 740 O O . PRO A 1 95 ? -10.280 1.436 -6.089 1.00 62.66 95 PRO A O 1
ATOM 743 N N . ASP A 1 96 ? -11.707 3.109 -6.606 1.00 68.88 96 ASP A N 1
ATOM 744 C CA . ASP A 1 96 ? -12.528 2.360 -7.558 1.00 68.88 96 ASP A CA 1
ATOM 745 C C . ASP A 1 96 ? -11.911 2.360 -8.968 1.00 68.88 96 ASP A C 1
ATOM 747 O O . ASP A 1 96 ? -12.213 1.487 -9.783 1.00 68.88 96 ASP A O 1
ATOM 751 N N . ASN A 1 97 ? -11.005 3.300 -9.254 1.00 71.75 97 ASN A N 1
ATOM 752 C CA . ASN A 1 97 ? -10.298 3.401 -10.528 1.00 71.75 97 ASN A CA 1
ATOM 753 C C . ASN A 1 97 ? -8.796 3.707 -10.346 1.00 71.75 97 ASN A C 1
ATOM 755 O O . ASN A 1 97 ? -8.303 4.755 -10.793 1.00 71.75 97 ASN A O 1
ATOM 759 N N . PRO A 1 98 ? -8.028 2.811 -9.695 1.00 74.31 98 PRO A N 1
ATOM 760 C CA . PRO A 1 98 ? -6.592 2.991 -9.578 1.00 74.31 98 PRO A CA 1
ATOM 761 C C . PRO A 1 98 ? -5.931 2.922 -10.967 1.00 74.31 98 PRO A C 1
ATOM 763 O O . PRO A 1 98 ? -6.350 2.137 -11.823 1.00 74.31 98 PRO A O 1
ATOM 766 N N . PRO A 1 99 ? -4.866 3.709 -11.216 1.00 76.94 99 PRO A N 1
ATOM 767 C CA . PRO A 1 99 ? -4.114 3.593 -12.457 1.00 76.94 99 PRO A CA 1
ATOM 768 C C . PRO A 1 99 ? -3.553 2.170 -12.600 1.00 76.94 99 PRO A C 1
ATOM 770 O O . PRO A 1 99 ? -3.136 1.575 -11.600 1.00 76.94 99 PRO A O 1
ATOM 773 N N . PRO A 1 100 ? -3.499 1.625 -13.828 1.00 81.25 100 PRO A N 1
ATOM 774 C CA . PRO A 1 100 ? -3.042 0.263 -14.044 1.00 81.25 100 PRO A CA 1
ATOM 775 C C . PRO A 1 100 ? -1.586 0.101 -13.610 1.00 81.25 100 PRO A C 1
ATOM 777 O O . PRO A 1 100 ? -0.747 0.981 -13.832 1.00 81.25 100 PRO A O 1
ATOM 780 N N . LEU A 1 101 ? -1.272 -1.057 -13.029 1.00 85.31 101 LEU A N 1
ATOM 781 C CA . LEU A 1 101 ? 0.098 -1.370 -12.648 1.00 85.31 101 LEU A CA 1
ATOM 782 C C . LEU A 1 101 ? 1.031 -1.455 -13.869 1.00 85.31 101 LEU A C 1
ATOM 784 O O . LEU A 1 101 ? 0.618 -1.905 -14.945 1.00 85.31 101 LEU A O 1
ATOM 788 N N . PRO A 1 102 ? 2.321 -1.109 -13.692 1.00 80.62 102 PRO A N 1
ATOM 789 C CA . PRO A 1 102 ? 3.369 -1.400 -14.663 1.00 80.62 102 PRO A CA 1
ATOM 790 C C . PRO A 1 102 ? 3.315 -2.862 -15.142 1.00 80.62 102 PRO A C 1
ATOM 792 O O . PRO A 1 102 ? 3.243 -3.788 -14.335 1.00 80.62 102 PRO A O 1
ATOM 795 N N . THR A 1 103 ? 3.349 -3.101 -16.455 1.00 82.88 103 THR A N 1
ATOM 796 C CA . THR A 1 103 ? 3.320 -4.471 -16.993 1.00 82.88 103 THR A CA 1
ATOM 797 C C . THR A 1 103 ? 4.701 -5.113 -16.941 1.00 82.88 103 THR A C 1
ATOM 799 O O . THR A 1 103 ? 5.665 -4.532 -17.446 1.00 82.88 103 THR A O 1
ATOM 802 N N . MET A 1 104 ? 4.790 -6.336 -16.411 1.00 84.19 104 MET A N 1
ATOM 803 C CA . MET A 1 104 ? 5.994 -7.170 -16.465 1.00 84.19 104 MET A CA 1
ATOM 804 C C . MET A 1 104 ? 5.767 -8.332 -17.445 1.00 84.19 104 MET A C 1
ATOM 806 O O . MET A 1 104 ? 5.167 -9.339 -17.063 1.00 84.19 104 MET A O 1
ATOM 810 N N . PRO A 1 105 ? 6.182 -8.200 -18.722 1.00 82.25 105 PRO A N 1
ATOM 811 C CA . PRO A 1 105 ? 6.082 -9.287 -19.687 1.00 82.25 105 PRO A CA 1
ATOM 812 C C . PRO A 1 105 ? 6.814 -10.526 -19.176 1.00 82.25 105 PRO A C 1
ATOM 814 O O . PRO A 1 105 ? 7.826 -10.407 -18.487 1.00 82.25 105 PRO A O 1
ATOM 817 N N . HIS A 1 106 ? 6.313 -11.703 -19.541 1.00 85.69 106 HIS A N 1
ATOM 818 C CA . HIS A 1 106 ? 6.898 -12.999 -19.194 1.00 85.69 106 HIS A CA 1
ATOM 819 C C . HIS A 1 106 ? 6.871 -13.383 -17.713 1.00 85.69 106 HIS A C 1
ATOM 821 O O . HIS A 1 106 ? 7.420 -14.423 -17.358 1.00 85.69 106 HIS A O 1
ATOM 827 N N . TRP A 1 107 ? 6.228 -12.593 -16.844 1.00 88.06 107 TRP A N 1
ATOM 828 C CA . TRP A 1 107 ? 6.133 -12.936 -15.425 1.00 88.06 107 TRP A CA 1
ATOM 829 C C . TRP A 1 107 ? 5.512 -14.325 -15.215 1.00 88.06 107 TRP A C 1
ATOM 831 O O . TRP A 1 107 ? 6.067 -15.126 -14.470 1.00 88.06 107 TRP A O 1
ATOM 841 N N . ASP A 1 108 ? 4.419 -14.633 -15.915 1.00 89.44 108 ASP A N 1
ATOM 842 C CA . ASP A 1 108 ? 3.683 -15.902 -15.795 1.00 89.44 108 ASP A CA 1
ATOM 843 C C . ASP A 1 108 ? 4.126 -16.975 -16.813 1.00 89.44 108 ASP A C 1
ATOM 845 O O . ASP A 1 108 ? 3.565 -18.072 -16.858 1.00 89.44 108 ASP A O 1
ATOM 849 N N . ASP A 1 109 ? 5.139 -16.688 -17.635 1.00 90.00 109 ASP A N 1
ATOM 850 C CA . ASP A 1 109 ? 5.582 -17.598 -18.689 1.00 90.00 109 ASP A CA 1
ATOM 851 C C . ASP A 1 109 ? 6.452 -18.720 -18.103 1.00 90.00 109 ASP A C 1
ATOM 853 O O . ASP A 1 109 ? 7.498 -18.475 -17.502 1.00 90.00 109 ASP A O 1
ATOM 857 N N . ALA A 1 110 ? 6.096 -19.981 -18.374 1.00 88.00 110 ALA A N 1
ATOM 858 C CA . ALA A 1 110 ? 6.791 -21.162 -17.838 1.00 88.00 110 ALA A CA 1
ATOM 859 C C . ALA A 1 110 ? 8.294 -21.257 -18.196 1.00 88.00 110 ALA A C 1
ATOM 861 O O . ALA A 1 110 ? 9.031 -22.032 -17.587 1.00 88.00 110 ALA A O 1
ATOM 862 N N . GLY A 1 111 ? 8.757 -20.498 -19.196 1.00 87.06 111 GLY A N 1
ATOM 863 C CA . GLY A 1 111 ? 10.167 -20.421 -19.590 1.00 87.06 111 GLY A CA 1
ATOM 864 C C . GLY A 1 111 ? 11.024 -19.497 -18.719 1.00 87.06 111 GLY A C 1
ATOM 865 O O . GLY A 1 111 ? 12.239 -19.448 -18.917 1.00 87.06 111 GLY A O 1
ATOM 866 N N . PHE A 1 112 ? 10.416 -18.768 -17.782 1.00 84.19 112 PHE A N 1
ATOM 867 C CA . PHE A 1 112 ? 11.068 -17.731 -16.993 1.00 84.19 112 PHE A CA 1
ATOM 868 C C . PHE A 1 112 ? 11.018 -18.047 -15.501 1.00 84.19 112 PHE A C 1
ATOM 870 O O . PHE A 1 112 ? 10.097 -18.679 -14.991 1.00 84.19 112 PHE A O 1
ATOM 877 N N . GLN A 1 113 ? 12.050 -17.596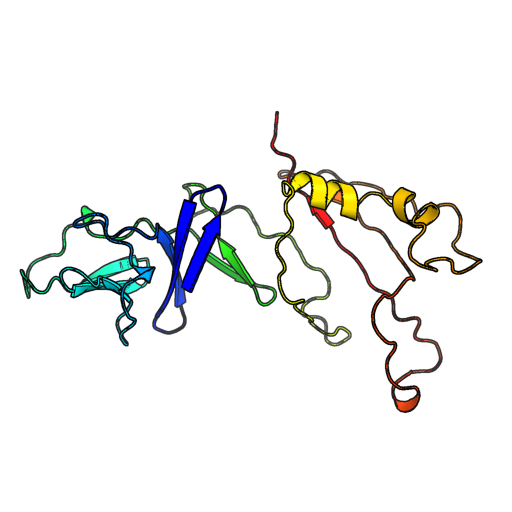 -14.790 1.00 84.88 113 GLN A N 1
ATOM 878 C CA . GLN A 1 113 ? 12.101 -17.675 -13.338 1.00 84.88 113 GLN A CA 1
ATOM 879 C C . GLN A 1 113 ? 11.722 -16.317 -12.746 1.00 84.88 113 GLN A C 1
ATOM 881 O O . GLN A 1 113 ? 12.370 -15.310 -13.033 1.00 84.88 113 GLN A O 1
ATOM 886 N N . GLN A 1 114 ? 10.715 -16.309 -11.878 1.00 87.69 114 GLN A N 1
ATOM 887 C CA . GLN A 1 114 ? 10.337 -15.136 -11.094 1.00 87.69 114 GLN A CA 1
ATOM 888 C C . GLN A 1 114 ? 11.335 -14.944 -9.946 1.00 87.69 114 GLN A C 1
ATOM 890 O O . GLN A 1 114 ? 11.578 -15.864 -9.161 1.00 87.69 114 GLN A O 1
ATOM 895 N N . ILE A 1 115 ? 11.941 -13.758 -9.853 1.00 83.69 115 ILE A N 1
ATOM 896 C CA . ILE A 1 115 ? 12.894 -13.415 -8.791 1.00 83.69 115 ILE A CA 1
ATOM 897 C C . ILE A 1 115 ? 12.579 -12.010 -8.280 1.00 83.69 115 ILE A C 1
ATOM 899 O O . ILE A 1 115 ? 12.810 -11.022 -8.975 1.00 83.69 115 ILE A O 1
ATOM 903 N N . ASN A 1 116 ? 12.103 -11.917 -7.038 1.00 84.25 116 ASN A N 1
ATOM 904 C CA . ASN A 1 116 ? 12.011 -10.653 -6.314 1.00 84.25 116 ASN A CA 1
ATOM 905 C C . ASN A 1 116 ? 13.338 -10.395 -5.597 1.00 84.25 116 ASN A C 1
ATOM 907 O O . ASN A 1 116 ? 13.723 -11.129 -4.685 1.00 84.25 116 ASN A O 1
ATOM 911 N N . CYS A 1 117 ? 14.050 -9.349 -6.011 1.00 81.94 117 CYS A N 1
ATOM 912 C CA . CYS A 1 117 ? 15.261 -8.925 -5.320 1.00 81.94 117 CYS A CA 1
ATOM 913 C C . CYS A 1 117 ? 14.912 -8.333 -3.945 1.00 81.94 117 CYS A C 1
ATOM 915 O O . CYS A 1 117 ? 13.919 -7.609 -3.837 1.00 81.94 117 CYS A O 1
ATOM 917 N N . PRO A 1 118 ? 15.735 -8.569 -2.906 1.00 83.31 118 PRO A N 1
ATOM 918 C CA . PRO A 1 118 ? 15.600 -7.853 -1.646 1.00 83.31 118 PRO A CA 1
ATOM 919 C C . PRO A 1 118 ? 15.643 -6.339 -1.872 1.00 83.31 118 PRO A C 1
ATOM 921 O O . PRO A 1 118 ? 16.481 -5.840 -2.628 1.00 83.31 118 PRO A O 1
ATOM 924 N N . ALA A 1 119 ? 14.748 -5.613 -1.207 1.00 85.38 119 ALA A N 1
ATOM 925 C CA . ALA A 1 119 ? 14.767 -4.159 -1.224 1.00 85.38 119 ALA A CA 1
ATOM 926 C C . ALA A 1 119 ? 15.991 -3.628 -0.461 1.00 85.38 119 ALA A C 1
ATOM 928 O O . ALA A 1 119 ? 16.425 -4.212 0.533 1.00 85.38 119 ALA A O 1
ATOM 929 N N . PHE A 1 120 ? 16.520 -2.495 -0.910 1.00 86.25 120 PHE A N 1
ATOM 930 C CA . PHE A 1 120 ? 17.550 -1.742 -0.205 1.00 86.25 120 PHE A CA 1
ATOM 931 C C . PHE A 1 120 ? 17.255 -0.249 -0.317 1.00 86.25 120 PHE A C 1
ATOM 933 O O . PHE A 1 120 ? 16.643 0.207 -1.284 1.00 86.25 120 PHE A O 1
ATOM 940 N N . GLU A 1 121 ? 17.675 0.510 0.690 1.00 88.00 121 GLU A N 1
ATOM 941 C CA . GLU A 1 121 ? 17.455 1.950 0.725 1.00 88.00 121 GLU A CA 1
ATOM 942 C C . GLU A 1 121 ? 18.490 2.667 -0.141 1.00 88.00 121 GLU A C 1
ATOM 944 O O . GLU A 1 121 ? 19.695 2.426 -0.034 1.00 88.00 121 GLU A O 1
ATOM 949 N N . VAL A 1 122 ? 18.010 3.585 -0.977 1.00 88.06 122 VAL A N 1
ATOM 950 C CA . VAL A 1 122 ? 18.861 4.512 -1.714 1.00 88.06 122 VAL A CA 1
ATOM 951 C C . VAL A 1 122 ? 18.525 5.923 -1.276 1.00 88.06 122 VAL A C 1
ATOM 953 O O . VAL A 1 122 ? 17.378 6.352 -1.360 1.00 88.06 122 VAL A O 1
ATOM 956 N N . LYS A 1 123 ? 19.546 6.664 -0.837 1.00 91.50 123 LYS A N 1
ATOM 957 C CA . LYS A 1 123 ? 19.429 8.073 -0.442 1.00 91.50 123 LYS A CA 1
ATOM 958 C C . LYS A 1 123 ? 19.352 8.982 -1.674 1.00 91.50 123 LYS A C 1
ATOM 960 O O . LYS A 1 123 ? 20.231 9.807 -1.904 1.00 91.50 123 LYS A O 1
ATOM 965 N N . GLY A 1 124 ? 18.322 8.791 -2.493 1.00 87.94 124 GLY A N 1
ATOM 966 C CA . GLY A 1 124 ? 18.082 9.534 -3.726 1.00 87.94 124 GLY A CA 1
ATOM 967 C C . GLY A 1 124 ? 16.607 9.495 -4.112 1.00 87.94 124 GLY A C 1
ATOM 968 O O . GLY A 1 124 ? 15.906 8.527 -3.823 1.00 87.94 124 GLY A O 1
ATOM 969 N N . PHE A 1 125 ? 16.121 10.555 -4.759 1.00 87.50 125 PHE A N 1
ATOM 970 C CA . PHE A 1 125 ? 14.732 10.587 -5.214 1.00 87.50 125 PHE A CA 1
ATOM 971 C C . PHE A 1 125 ? 14.502 9.552 -6.327 1.00 87.50 125 PHE A C 1
ATOM 973 O O . PHE A 1 125 ? 15.390 9.300 -7.144 1.00 87.50 125 PHE A O 1
ATOM 980 N N . ALA A 1 126 ? 13.298 8.974 -6.388 1.00 87.19 126 ALA A N 1
ATOM 981 C CA . ALA A 1 126 ? 12.973 7.865 -7.294 1.00 87.19 126 ALA A CA 1
ATOM 982 C C . ALA A 1 126 ? 13.274 8.165 -8.776 1.00 87.19 126 ALA A C 1
ATOM 984 O O . ALA A 1 126 ? 13.721 7.289 -9.511 1.00 87.19 126 ALA A O 1
ATOM 985 N N . GLY A 1 127 ? 13.103 9.416 -9.208 1.00 86.12 127 GLY A N 1
ATOM 986 C CA . GLY A 1 127 ? 13.468 9.859 -10.553 1.00 86.12 127 GLY A CA 1
ATOM 987 C C . GLY A 1 127 ? 14.970 9.761 -10.872 1.00 86.12 127 GLY A C 1
ATOM 988 O O . GLY A 1 127 ? 15.292 9.364 -11.983 1.00 86.12 127 GLY A O 1
ATOM 989 N N . ARG A 1 128 ? 15.901 9.981 -9.922 1.00 86.94 128 ARG A N 1
ATOM 990 C CA . ARG A 1 128 ? 17.338 9.704 -10.165 1.00 86.94 128 ARG A CA 1
ATOM 991 C C . ARG A 1 128 ? 17.608 8.225 -10.338 1.00 86.94 128 ARG A C 1
ATOM 993 O O . ARG A 1 128 ? 18.456 7.857 -11.139 1.00 86.94 128 ARG A O 1
ATOM 1000 N N . GLN A 1 129 ? 16.907 7.384 -9.581 1.00 86.00 129 GLN A N 1
ATOM 1001 C CA . GLN A 1 129 ? 17.046 5.936 -9.715 1.00 86.00 129 GLN A CA 1
ATOM 1002 C C . GLN A 1 129 ? 16.570 5.473 -11.090 1.00 86.00 129 GLN A C 1
ATOM 1004 O O . GLN A 1 129 ? 17.229 4.660 -11.727 1.00 86.00 129 GLN A O 1
ATOM 1009 N N . VAL A 1 130 ? 15.466 6.047 -11.561 1.00 83.69 130 VAL A N 1
ATOM 1010 C CA . VAL A 1 130 ? 14.963 5.876 -12.923 1.00 83.69 130 VAL A CA 1
ATOM 1011 C C . VAL A 1 130 ? 15.981 6.352 -13.966 1.00 83.69 130 VAL A C 1
ATOM 1013 O O . VAL A 1 130 ? 16.335 5.582 -14.854 1.00 83.69 130 VAL A O 1
ATOM 1016 N N . GLU A 1 131 ? 16.491 7.581 -13.846 1.00 83.62 131 GLU A N 1
ATOM 1017 C CA . GLU A 1 131 ? 17.495 8.145 -14.761 1.00 83.62 131 GLU A CA 1
ATOM 1018 C C . GLU A 1 131 ? 18.751 7.269 -14.814 1.00 83.62 131 GLU A C 1
ATOM 1020 O O . GLU A 1 131 ? 19.195 6.892 -15.895 1.00 83.62 131 GLU A O 1
ATOM 1025 N N . GLY A 1 132 ? 19.288 6.888 -13.653 1.00 82.31 132 GLY A N 1
ATOM 1026 C CA . GLY A 1 132 ? 20.474 6.043 -13.550 1.00 82.31 132 GLY A CA 1
ATOM 1027 C C . GLY A 1 132 ? 20.262 4.646 -14.131 1.00 82.31 132 GLY A C 1
ATOM 1028 O O . GLY A 1 132 ? 21.178 4.090 -14.726 1.00 82.31 132 GLY A O 1
ATOM 1029 N N . PHE A 1 133 ? 19.055 4.084 -14.021 1.00 78.19 133 PHE A N 1
ATOM 1030 C CA . PHE A 1 133 ? 18.734 2.789 -14.625 1.00 78.19 133 PHE A CA 1
ATOM 1031 C C . PHE A 1 133 ? 18.642 2.860 -16.157 1.00 78.19 133 PHE A C 1
ATOM 1033 O O . PHE A 1 133 ? 18.981 1.895 -16.841 1.00 78.19 133 PHE A O 1
ATOM 1040 N N . LEU A 1 134 ? 18.192 3.995 -16.697 1.00 77.69 134 LEU A N 1
ATOM 1041 C CA . LEU A 1 134 ? 18.070 4.237 -18.138 1.00 77.69 134 LEU A CA 1
ATOM 1042 C C . LEU A 1 134 ? 19.375 4.722 -18.787 1.00 77.69 134 LEU A C 1
ATOM 1044 O O . LEU A 1 134 ? 19.531 4.614 -20.005 1.00 77.69 134 LEU A O 1
ATOM 1048 N N . ASP A 1 135 ? 20.309 5.261 -18.003 1.00 76.25 135 ASP A N 1
ATOM 1049 C CA . ASP A 1 135 ? 21.570 5.798 -18.502 1.00 76.25 135 ASP A CA 1
ATOM 1050 C C . ASP A 1 135 ? 22.523 4.683 -18.951 1.00 76.25 135 ASP A C 1
ATOM 1052 O O . ASP A 1 135 ? 23.343 4.185 -18.195 1.00 76.25 135 ASP A O 1
ATOM 1056 N N . VAL A 1 136 ? 22.492 4.302 -20.223 1.00 70.44 136 VAL A N 1
ATOM 1057 C CA . VAL A 1 136 ? 23.449 3.319 -20.756 1.00 70.44 136 VAL A CA 1
ATOM 1058 C C . VAL A 1 136 ? 24.896 3.838 -20.811 1.00 70.44 136 VAL A C 1
ATOM 1060 O O . VAL A 1 136 ? 25.824 3.045 -21.000 1.00 70.44 136 VAL A O 1
ATOM 1063 N N . ALA A 1 137 ? 25.122 5.152 -20.678 1.00 69.50 137 ALA A N 1
ATOM 1064 C CA . ALA A 1 137 ? 26.452 5.741 -20.788 1.00 69.50 137 ALA A CA 1
ATOM 1065 C C . ALA A 1 137 ? 27.324 5.426 -19.566 1.00 69.50 137 ALA A C 1
ATOM 1067 O O . ALA A 1 137 ? 28.527 5.208 -19.743 1.00 69.50 137 ALA A O 1
ATOM 1068 N N . HIS A 1 138 ? 26.747 5.304 -18.361 1.00 66.69 138 HIS A N 1
ATOM 1069 C CA . HIS A 1 138 ? 27.524 4.978 -17.157 1.00 66.69 138 HIS A CA 1
ATOM 1070 C C . HIS A 1 138 ? 28.203 3.597 -17.232 1.00 66.69 138 HIS A C 1
ATOM 1072 O O . HIS A 1 138 ? 29.274 3.411 -16.655 1.00 66.69 138 HIS A O 1
ATOM 1078 N N . PHE A 1 139 ? 27.687 2.654 -18.036 1.00 60.09 139 PHE A N 1
ATOM 1079 C CA . PHE A 1 139 ? 28.352 1.365 -18.283 1.00 60.09 139 PHE A CA 1
ATOM 1080 C C . PHE A 1 139 ? 29.690 1.490 -19.028 1.00 60.09 139 PHE A C 1
ATOM 1082 O O . PHE A 1 139 ? 30.513 0.576 -18.972 1.00 60.09 139 PHE A O 1
ATOM 1089 N N . ARG A 1 140 ? 29.926 2.596 -19.747 1.00 51.59 140 ARG A N 1
ATOM 1090 C CA . ARG A 1 140 ? 31.176 2.816 -20.491 1.00 51.59 140 ARG A CA 1
ATOM 1091 C C . ARG A 1 140 ? 32.311 3.362 -19.621 1.00 51.59 140 ARG A C 1
ATOM 1093 O O . ARG A 1 140 ? 33.456 3.280 -20.062 1.00 51.59 140 ARG A O 1
ATOM 1100 N N . VAL A 1 141 ? 32.014 3.916 -18.441 1.00 43.50 141 VAL A N 1
ATOM 1101 C CA . VAL A 1 141 ? 32.967 4.742 -17.670 1.00 43.50 141 VAL A CA 1
ATOM 1102 C C . VAL A 1 141 ? 33.083 4.335 -16.192 1.00 43.50 141 VAL A C 1
ATOM 1104 O O . VAL A 1 141 ? 33.882 4.931 -15.481 1.00 43.50 141 VAL A O 1
ATOM 1107 N N . ASP A 1 142 ? 32.357 3.319 -15.709 1.00 44.78 142 ASP A N 1
ATOM 1108 C CA . ASP A 1 142 ? 32.479 2.875 -14.309 1.00 44.78 142 ASP A CA 1
ATOM 1109 C C . ASP A 1 142 ? 33.918 2.387 -13.987 1.00 44.78 142 ASP A C 1
ATOM 1111 O O . ASP A 1 142 ? 34.352 1.358 -14.522 1.00 44.78 142 ASP A O 1
ATOM 1115 N N . PRO A 1 143 ? 34.680 3.081 -13.112 1.00 44.09 143 PRO A N 1
ATOM 1116 C CA . PRO A 1 143 ? 36.045 2.695 -12.753 1.00 44.09 143 PRO A CA 1
ATOM 1117 C C . PRO A 1 143 ? 36.099 1.460 -11.842 1.00 44.09 143 PRO A C 1
ATOM 1119 O O . PRO A 1 143 ? 37.173 0.888 -11.654 1.00 44.09 143 PRO A O 1
ATOM 1122 N N . HIS A 1 144 ? 34.968 1.046 -11.253 1.00 45.44 144 HIS A N 1
ATOM 1123 C CA . HIS A 1 144 ? 34.926 0.041 -10.190 1.00 45.44 144 HIS A CA 1
ATOM 1124 C C . HIS A 1 144 ? 34.485 -1.357 -10.642 1.00 45.44 144 HIS A C 1
ATOM 1126 O O . HIS A 1 144 ? 34.471 -2.280 -9.820 1.00 45.44 144 HIS A O 1
ATOM 1132 N N . ARG A 1 145 ? 34.172 -1.587 -11.929 1.00 40.47 145 ARG A N 1
ATOM 1133 C CA . ARG A 1 145 ? 33.818 -2.938 -12.396 1.00 40.47 145 ARG A CA 1
ATOM 1134 C C . ARG A 1 145 ? 34.127 -3.197 -13.867 1.00 40.47 145 ARG A C 1
ATOM 1136 O O . ARG A 1 145 ? 33.766 -2.435 -14.754 1.00 40.47 145 ARG A O 1
ATOM 1143 N N . HIS A 1 146 ? 34.733 -4.359 -14.125 1.00 42.41 146 HIS A N 1
ATOM 1144 C CA . HIS A 1 146 ? 34.978 -4.949 -15.445 1.00 42.41 146 HIS A CA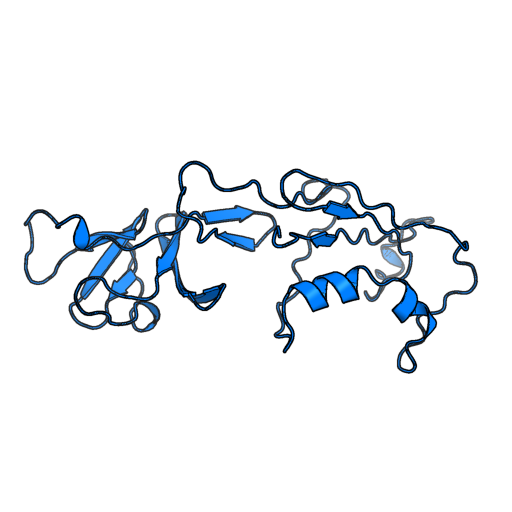 1
ATOM 1145 C C . HIS A 1 146 ? 33.676 -5.349 -16.164 1.00 42.41 146 HIS A C 1
ATOM 1147 O O . HIS A 1 146 ? 33.441 -6.519 -16.454 1.00 42.41 146 HIS A O 1
ATOM 1153 N N . LEU A 1 147 ? 32.817 -4.380 -16.477 1.00 46.28 147 LEU A N 1
ATOM 1154 C CA . LEU A 1 147 ? 31.588 -4.589 -17.240 1.00 46.28 147 LEU A CA 1
ATOM 1155 C C . LEU A 1 147 ? 31.818 -4.512 -18.758 1.00 46.28 147 LEU A C 1
ATOM 1157 O O . LEU A 1 147 ? 30.910 -4.239 -19.536 1.00 46.28 147 LEU A O 1
ATOM 1161 N N . ARG A 1 148 ? 33.054 -4.751 -19.206 1.00 39.97 148 ARG A N 1
ATOM 1162 C CA . ARG A 1 148 ? 33.389 -4.855 -20.624 1.00 39.97 148 ARG A CA 1
ATOM 1163 C C . ARG A 1 148 ? 33.308 -6.314 -21.052 1.00 39.97 148 ARG A C 1
ATOM 1165 O O . ARG A 1 148 ? 34.136 -7.126 -20.653 1.00 39.97 148 ARG A O 1
ATOM 1172 N N . ARG A 1 149 ? 32.386 -6.622 -21.963 1.00 41.28 149 ARG A N 1
ATOM 1173 C CA . ARG A 1 149 ? 32.594 -7.703 -22.931 1.00 41.28 149 ARG A CA 1
ATOM 1174 C C . ARG A 1 149 ? 32.883 -7.041 -24.274 1.00 41.28 149 ARG A C 1
ATOM 1176 O O . ARG A 1 149 ? 32.064 -6.273 -24.772 1.00 41.28 149 ARG A O 1
ATOM 1183 N N . SER A 1 150 ? 34.072 -7.273 -24.827 1.00 39.16 150 SER A N 1
ATOM 1184 C CA . SER A 1 150 ? 34.386 -6.871 -26.198 1.00 39.16 150 SER A CA 1
ATOM 1185 C C . SER A 1 150 ? 33.362 -7.512 -27.142 1.00 39.16 150 SER A C 1
ATOM 1187 O O . SER A 1 150 ? 33.154 -8.723 -27.093 1.00 39.16 150 SER A O 1
ATOM 1189 N N . GLY A 1 151 ? 32.684 -6.695 -27.956 1.00 46.03 151 GLY A N 1
ATOM 1190 C CA . GLY A 1 151 ? 31.742 -7.173 -28.977 1.00 46.03 151 GLY A CA 1
ATOM 1191 C C . GLY A 1 151 ? 30.267 -6.792 -28.806 1.00 46.03 151 GLY A C 1
ATOM 1192 O O . GLY A 1 151 ? 29.446 -7.332 -29.541 1.00 46.03 151 GLY A O 1
ATOM 1193 N N . GLN A 1 152 ? 29.890 -5.881 -27.897 1.00 47.47 152 GLN A N 1
ATOM 1194 C CA . GLN A 1 152 ? 28.541 -5.296 -27.964 1.00 47.47 152 GLN A CA 1
ATOM 1195 C C . GLN A 1 152 ? 28.408 -4.442 -29.237 1.00 47.47 152 GLN A C 1
ATOM 1197 O O . GLN A 1 152 ? 29.240 -3.551 -29.441 1.00 47.47 152 GLN A O 1
ATOM 1202 N N . PRO A 1 153 ? 27.398 -4.690 -30.094 1.00 42.78 153 PRO A N 1
ATOM 1203 C CA . PRO A 1 153 ? 27.171 -3.857 -31.262 1.00 42.78 153 PRO A CA 1
ATOM 1204 C C . PRO A 1 153 ? 26.880 -2.426 -30.807 1.00 42.78 153 PRO A C 1
ATOM 1206 O O . PRO A 1 153 ? 26.053 -2.182 -29.926 1.00 42.78 153 PRO A O 1
ATOM 1209 N N . ALA A 1 154 ? 27.594 -1.471 -31.397 1.00 41.34 154 ALA A N 1
ATOM 1210 C CA . ALA A 1 154 ? 27.299 -0.059 -31.238 1.00 41.34 154 ALA A CA 1
ATOM 1211 C C . ALA A 1 154 ? 25.917 0.210 -31.856 1.00 41.34 154 ALA A C 1
ATOM 1213 O O . ALA A 1 154 ? 25.814 0.320 -33.071 1.00 41.34 154 ALA A O 1
ATOM 1214 N N . GLY A 1 155 ? 24.858 0.264 -31.040 1.00 43.09 155 GLY A N 1
ATOM 1215 C CA . GLY A 1 155 ? 23.536 0.678 -31.526 1.00 43.09 155 GLY A CA 1
ATOM 1216 C C . GLY A 1 155 ? 22.320 -0.147 -31.107 1.00 43.09 155 GLY A C 1
ATOM 1217 O O . GLY A 1 155 ? 21.324 -0.101 -31.819 1.00 43.09 155 GLY A O 1
ATOM 1218 N N . ALA A 1 156 ? 22.322 -0.854 -29.971 1.00 50.03 156 ALA A N 1
ATOM 1219 C CA . ALA A 1 156 ? 21.039 -1.189 -29.341 1.00 50.03 156 ALA A CA 1
ATOM 1220 C C . ALA A 1 156 ? 20.432 0.112 -28.777 1.00 50.03 156 ALA A C 1
ATOM 1222 O O . ALA A 1 156 ? 20.678 0.473 -27.628 1.00 50.03 156 ALA A O 1
ATOM 1223 N N . GLY A 1 157 ? 19.768 0.888 -29.638 1.00 56.25 157 GLY A N 1
ATOM 1224 C CA . GLY A 1 157 ? 19.163 2.166 -29.277 1.00 56.25 157 GLY A CA 1
ATOM 1225 C C . GLY A 1 157 ? 18.088 1.980 -28.209 1.00 56.25 157 GLY A C 1
ATOM 1226 O O . GLY A 1 157 ? 17.263 1.075 -28.307 1.00 56.25 157 GLY A O 1
ATOM 1227 N N . LEU A 1 158 ? 18.107 2.834 -27.185 1.00 61.38 158 LEU A N 1
ATOM 1228 C CA . LEU A 1 158 ? 16.994 2.985 -26.256 1.00 61.38 158 LEU A CA 1
ATOM 1229 C C . LEU A 1 158 ? 15.919 3.813 -26.974 1.00 61.38 158 LEU A C 1
ATOM 1231 O O . LEU A 1 158 ? 16.132 4.999 -27.224 1.00 61.38 158 LEU A O 1
ATOM 1235 N N . TYR A 1 159 ? 14.792 3.199 -27.328 1.00 69.38 159 TYR A N 1
ATOM 1236 C CA . TYR A 1 159 ? 13.670 3.888 -27.971 1.00 69.38 159 TYR A CA 1
ATOM 1237 C C . TYR A 1 159 ? 12.514 4.018 -26.974 1.00 69.38 159 TYR A C 1
ATOM 1239 O O . TYR A 1 159 ? 11.748 3.065 -26.815 1.00 69.38 159 TYR A O 1
ATOM 1247 N N . PRO A 1 160 ? 12.391 5.152 -26.262 1.00 75.81 160 PRO A N 1
ATOM 1248 C CA . PRO A 1 160 ? 11.271 5.365 -25.360 1.00 75.81 160 PRO A CA 1
ATOM 1249 C C . PRO A 1 160 ? 9.966 5.508 -26.154 1.00 75.81 160 PRO A C 1
ATOM 1251 O O . PRO A 1 160 ? 9.902 6.226 -27.150 1.00 75.81 160 PRO A O 1
ATOM 1254 N N . GLN A 1 161 ? 8.921 4.829 -25.692 1.00 78.56 161 GLN A N 1
ATOM 1255 C CA . GLN A 1 161 ? 7.551 4.938 -26.181 1.00 78.56 161 GLN A CA 1
ATOM 1256 C C . GLN A 1 161 ? 6.704 5.617 -25.110 1.00 78.56 161 GLN A C 1
ATOM 1258 O O . GLN A 1 161 ? 6.630 5.130 -23.980 1.00 78.56 161 GLN A O 1
ATOM 1263 N N . GLU A 1 162 ? 6.075 6.741 -25.445 1.00 78.25 162 GLU A N 1
ATOM 1264 C CA . GLU A 1 162 ? 5.174 7.434 -24.525 1.00 78.25 162 GLU A CA 1
ATOM 1265 C C . GLU A 1 162 ? 3.918 6.603 -24.233 1.00 78.25 162 GLU A C 1
ATOM 1267 O O . GLU A 1 162 ? 3.424 5.832 -25.054 1.00 78.25 162 GLU A O 1
ATOM 1272 N N . THR A 1 163 ? 3.389 6.777 -23.030 1.00 75.69 163 THR A N 1
ATOM 1273 C CA . THR A 1 163 ? 2.153 6.166 -22.543 1.00 75.69 163 THR A CA 1
ATOM 1274 C C . THR A 1 163 ? 1.329 7.240 -21.827 1.00 75.69 163 THR A C 1
ATOM 1276 O O . THR A 1 163 ? 1.898 8.250 -21.409 1.00 75.69 163 THR A O 1
ATOM 1279 N N . PRO A 1 164 ? 0.021 7.030 -21.579 1.00 69.31 164 PRO A N 1
ATOM 1280 C CA . PRO A 1 164 ? -0.806 7.999 -20.849 1.00 69.31 164 PRO A CA 1
ATOM 1281 C C . PRO A 1 164 ? -0.288 8.381 -19.450 1.00 69.31 164 PRO A C 1
ATOM 1283 O O . PRO A 1 164 ? -0.723 9.382 -18.888 1.00 69.31 164 PRO A O 1
ATOM 1286 N N . PHE A 1 165 ? 0.634 7.597 -18.879 1.00 66.88 165 PHE A N 1
ATOM 1287 C CA . PHE A 1 165 ? 1.146 7.778 -17.520 1.00 66.88 165 PHE A CA 1
ATOM 1288 C C . PHE A 1 165 ? 2.679 7.919 -17.442 1.00 66.88 165 PHE A C 1
ATOM 1290 O O . PHE A 1 165 ? 3.235 7.888 -16.343 1.00 66.88 165 PHE A O 1
ATOM 1297 N N . GLY A 1 166 ? 3.387 8.059 -18.570 1.00 74.62 166 GLY A N 1
ATOM 1298 C CA . GLY A 1 166 ? 4.855 8.098 -18.600 1.00 74.62 166 GLY A CA 1
ATOM 1299 C C . GLY A 1 166 ? 5.422 7.543 -19.901 1.00 74.62 166 GLY A C 1
ATOM 1300 O O . GLY A 1 166 ? 4.907 7.842 -20.972 1.00 74.62 166 GLY A O 1
ATOM 1301 N N . PHE A 1 167 ? 6.447 6.697 -19.825 1.00 75.75 167 PHE A N 1
ATOM 1302 C CA . PHE A 1 167 ? 7.010 6.025 -20.998 1.00 75.75 167 PHE A CA 1
ATOM 1303 C C . PHE A 1 167 ? 7.510 4.613 -20.668 1.00 75.75 167 PHE A C 1
ATOM 1305 O O . PHE A 1 167 ? 7.776 4.276 -19.511 1.00 75.75 167 PHE A O 1
ATOM 1312 N N . VAL A 1 168 ? 7.654 3.792 -21.704 1.00 74.31 168 VAL A N 1
ATOM 1313 C CA . VAL A 1 168 ? 8.303 2.479 -21.660 1.00 74.31 168 VAL A CA 1
ATOM 1314 C C . VAL A 1 168 ? 9.552 2.544 -22.523 1.00 74.31 168 VAL A C 1
ATOM 1316 O O . VAL A 1 168 ? 9.496 3.025 -23.649 1.00 74.31 168 VAL A O 1
ATOM 1319 N N . ALA A 1 169 ? 10.677 2.064 -22.006 1.00 71.88 169 ALA A N 1
ATOM 1320 C CA . ALA A 1 169 ? 11.904 1.939 -22.775 1.00 71.88 169 ALA A CA 1
ATOM 1321 C C . ALA A 1 169 ? 12.487 0.541 -22.568 1.00 71.88 169 ALA A C 1
ATOM 1323 O O . ALA A 1 169 ? 12.766 0.141 -21.436 1.00 71.88 169 ALA A O 1
ATOM 1324 N N . ASP A 1 170 ? 12.668 -0.188 -23.667 1.00 69.00 170 ASP A N 1
ATOM 1325 C CA . ASP A 1 170 ? 13.287 -1.507 -23.642 1.00 69.00 170 ASP A CA 1
ATOM 1326 C C . ASP A 1 170 ? 14.783 -1.379 -23.931 1.00 69.00 170 ASP A C 1
ATOM 1328 O O . ASP A 1 170 ? 15.200 -0.814 -24.945 1.00 69.00 170 ASP A O 1
ATOM 1332 N N . TYR A 1 171 ? 15.599 -1.930 -23.034 1.00 65.19 171 TYR A N 1
ATOM 1333 C CA . TYR A 1 171 ? 17.039 -2.044 -23.213 1.00 65.19 171 TYR A CA 1
ATOM 1334 C C . TYR A 1 171 ? 17.469 -3.501 -23.073 1.00 65.19 171 TYR A C 1
ATOM 1336 O O . TYR A 1 171 ? 17.165 -4.179 -22.089 1.00 65.19 171 TYR A O 1
ATOM 1344 N N . TRP A 1 172 ? 18.210 -3.981 -24.069 1.00 60.53 172 TRP A N 1
ATOM 1345 C CA . TRP A 1 172 ? 18.717 -5.345 -24.111 1.00 60.53 172 TRP A CA 1
ATOM 1346 C C . TRP A 1 172 ? 20.189 -5.367 -23.707 1.00 60.53 172 TRP A C 1
ATOM 1348 O O . TRP A 1 172 ? 21.040 -4.799 -24.392 1.00 60.53 172 TRP A O 1
ATOM 1358 N N . SER A 1 173 ? 20.504 -6.071 -22.616 1.00 60.28 173 SER A N 1
ATOM 1359 C CA . SER A 1 173 ? 21.879 -6.266 -22.152 1.00 60.28 173 SER A CA 1
ATOM 1360 C C . SER A 1 173 ? 22.218 -7.744 -22.001 1.00 60.28 173 SER A C 1
ATOM 1362 O O . SER A 1 173 ? 21.491 -8.523 -21.388 1.00 60.28 173 SER A O 1
ATOM 1364 N N . SER A 1 174 ? 23.382 -8.133 -22.522 1.00 55.06 174 SER A N 1
ATOM 1365 C CA . SER A 1 174 ? 23.990 -9.445 -22.269 1.00 55.06 174 SER A CA 1
ATOM 1366 C C . SER A 1 174 ? 24.831 -9.475 -20.987 1.00 55.06 174 SER A C 1
ATOM 1368 O O . SER A 1 174 ? 25.509 -10.467 -20.716 1.00 55.06 174 SER A O 1
ATOM 1370 N N . VAL A 1 175 ? 24.891 -8.363 -20.250 1.00 53.38 175 VAL A N 1
ATOM 1371 C CA . VAL A 1 175 ? 25.661 -8.255 -19.015 1.00 53.38 175 VAL A CA 1
ATOM 1372 C C . VAL A 1 175 ? 24.792 -8.736 -17.857 1.00 53.38 175 VAL A C 1
ATOM 1374 O O . VAL A 1 175 ? 23.958 -8.002 -17.337 1.00 53.38 175 VAL A O 1
ATOM 1377 N N . GLY A 1 176 ? 24.998 -9.983 -17.441 1.00 51.25 176 GLY A N 1
ATOM 1378 C CA . GLY A 1 176 ? 24.400 -10.518 -16.222 1.00 51.25 176 GLY A CA 1
ATOM 1379 C C . GLY A 1 176 ? 25.305 -10.276 -15.015 1.00 51.25 176 GLY A C 1
ATOM 1380 O O . GLY A 1 176 ? 26.465 -10.679 -15.031 1.00 51.25 176 GLY A O 1
ATOM 1381 N N . ASN A 1 177 ? 24.769 -9.674 -13.950 1.00 48.47 177 ASN A N 1
ATOM 1382 C CA . ASN A 1 177 ? 25.448 -9.587 -12.646 1.00 48.47 177 ASN A CA 1
ATOM 1383 C C . ASN A 1 177 ? 25.147 -10.802 -11.741 1.00 48.47 177 ASN A C 1
ATOM 1385 O O . ASN A 1 177 ? 25.588 -10.868 -10.595 1.00 48.47 177 ASN A O 1
ATOM 1389 N N . TYR A 1 178 ? 24.380 -11.766 -12.257 1.00 46.75 178 TYR A N 1
ATOM 1390 C CA . TYR A 1 178 ? 24.053 -13.016 -11.584 1.00 46.75 178 TYR A CA 1
ATOM 1391 C C . TYR A 1 178 ? 25.093 -14.080 -11.911 1.00 46.75 178 TYR A C 1
ATOM 1393 O O . TYR A 1 178 ? 25.555 -14.183 -13.052 1.00 46.75 178 TYR A O 1
ATOM 1401 N N . ARG A 1 179 ? 25.449 -14.906 -10.916 1.00 38.84 179 ARG A N 1
ATOM 1402 C CA . ARG A 1 179 ? 26.277 -16.086 -11.175 1.00 38.84 179 ARG A CA 1
ATOM 1403 C C . ARG A 1 179 ? 25.555 -16.942 -12.213 1.00 38.84 179 ARG A C 1
ATOM 1405 O O . ARG A 1 179 ? 24.405 -17.315 -11.984 1.00 38.84 179 ARG A O 1
ATOM 1412 N N . PRO A 1 180 ? 26.192 -17.253 -13.346 1.00 46.94 180 PRO A N 1
ATOM 1413 C CA . PRO A 1 180 ? 25.537 -18.065 -14.346 1.00 46.94 180 PRO A CA 1
ATOM 1414 C C . PRO A 1 180 ? 25.312 -19.470 -13.774 1.00 46.94 180 PRO A C 1
ATOM 1416 O O . PRO A 1 180 ? 26.149 -19.972 -13.019 1.00 46.94 180 PRO A O 1
ATOM 1419 N N . ALA A 1 181 ? 24.186 -20.092 -14.134 1.00 47.06 181 ALA A N 1
ATOM 1420 C CA . ALA A 1 181 ? 23.802 -21.416 -13.648 1.00 47.06 181 ALA A CA 1
ATOM 1421 C C . ALA A 1 181 ? 24.962 -22.434 -13.766 1.00 47.06 181 ALA A C 1
ATOM 1423 O O . ALA A 1 181 ? 25.789 -22.315 -14.695 1.00 47.06 181 ALA A O 1
ATOM 1424 N N . PRO A 1 182 ? 25.046 -23.422 -12.847 1.00 43.97 182 PRO A N 1
ATOM 1425 C CA . PRO A 1 182 ? 26.051 -24.478 -12.909 1.00 43.97 182 PRO A CA 1
ATOM 1426 C C . PRO A 1 182 ? 26.055 -25.133 -14.293 1.00 43.97 182 PRO A C 1
ATOM 1428 O O . PRO A 1 182 ? 25.018 -25.258 -14.941 1.00 43.97 182 PRO A O 1
ATOM 1431 N N . ILE A 1 183 ? 27.244 -25.510 -14.769 1.00 48.06 183 ILE A N 1
ATOM 1432 C CA . ILE A 1 183 ? 27.479 -25.977 -16.148 1.00 48.06 183 ILE A CA 1
ATOM 1433 C C . ILE A 1 183 ? 26.544 -27.143 -16.522 1.00 48.06 183 ILE A C 1
ATOM 1435 O O . ILE A 1 183 ? 26.109 -27.224 -17.666 1.00 48.06 183 ILE A O 1
ATOM 1439 N N . SER A 1 184 ? 26.162 -27.975 -15.549 1.00 43.56 184 SER A N 1
ATOM 1440 C CA . SER A 1 184 ? 25.224 -29.093 -15.710 1.00 43.56 184 SER A CA 1
ATOM 1441 C C . SER A 1 184 ? 23.796 -28.688 -16.101 1.00 43.56 184 SER A C 1
ATOM 1443 O O . SER A 1 184 ? 23.072 -29.515 -16.645 1.00 43.56 184 SER A O 1
ATOM 1445 N N . ALA A 1 185 ? 23.388 -27.437 -15.862 1.00 46.16 185 ALA A N 1
ATOM 1446 C CA . ALA A 1 185 ? 22.051 -26.922 -16.171 1.00 46.16 185 ALA A CA 1
ATOM 1447 C C . ALA A 1 185 ? 22.004 -26.060 -17.448 1.00 46.16 185 ALA A C 1
ATOM 1449 O O . ALA A 1 185 ? 20.934 -25.603 -17.851 1.00 46.16 185 ALA A O 1
ATOM 1450 N N . ARG A 1 186 ? 23.146 -25.810 -18.106 1.00 42.53 186 ARG A N 1
ATOM 1451 C CA . ARG A 1 186 ? 23.184 -24.986 -19.323 1.00 42.53 186 ARG A CA 1
ATOM 1452 C C . ARG A 1 186 ? 22.835 -25.825 -20.545 1.00 42.53 186 ARG A C 1
ATOM 1454 O O . ARG A 1 186 ? 23.618 -26.673 -20.969 1.00 42.53 186 ARG A O 1
ATOM 1461 N N . ARG A 1 187 ? 21.696 -25.537 -21.180 1.00 39.09 187 ARG A N 1
ATOM 1462 C CA . ARG A 1 187 ? 21.444 -26.000 -22.552 1.00 39.09 187 ARG A CA 1
ATOM 1463 C C . ARG A 1 187 ? 22.483 -25.351 -23.475 1.00 39.09 187 ARG A C 1
ATOM 1465 O O . ARG A 1 187 ? 22.688 -24.138 -23.421 1.00 39.09 187 ARG A O 1
ATOM 1472 N N . LYS A 1 188 ? 23.161 -26.146 -24.313 1.00 30.16 188 LYS A N 1
ATOM 1473 C CA . LYS A 1 188 ? 24.082 -25.630 -25.344 1.00 30.16 188 LYS A CA 1
ATOM 1474 C C . LYS A 1 188 ? 23.340 -24.570 -26.175 1.00 30.16 188 LYS A C 1
ATOM 1476 O O . LYS A 1 188 ? 22.366 -24.902 -26.837 1.00 30.16 188 LYS A O 1
ATOM 1481 N N . GLY A 1 189 ? 23.781 -23.311 -26.093 1.00 36.00 189 GLY A N 1
ATOM 1482 C CA . GLY A 1 189 ? 23.191 -22.170 -26.809 1.00 36.00 189 GLY A CA 1
ATOM 1483 C C . GLY A 1 189 ? 22.409 -21.156 -25.959 1.00 36.00 189 GLY A C 1
ATOM 1484 O O . GLY A 1 189 ? 22.041 -20.111 -26.484 1.00 36.00 189 GLY A O 1
ATOM 1485 N N . SER A 1 190 ? 22.177 -21.391 -24.660 1.00 35.03 190 SER A N 1
ATOM 1486 C CA . SER A 1 190 ? 21.440 -20.432 -23.822 1.00 35.03 190 SER A CA 1
ATOM 1487 C C . SER A 1 190 ? 22.342 -19.290 -23.332 1.00 35.03 190 SER A C 1
ATOM 1489 O O . SER A 1 190 ? 22.934 -19.352 -22.249 1.00 35.03 190 SER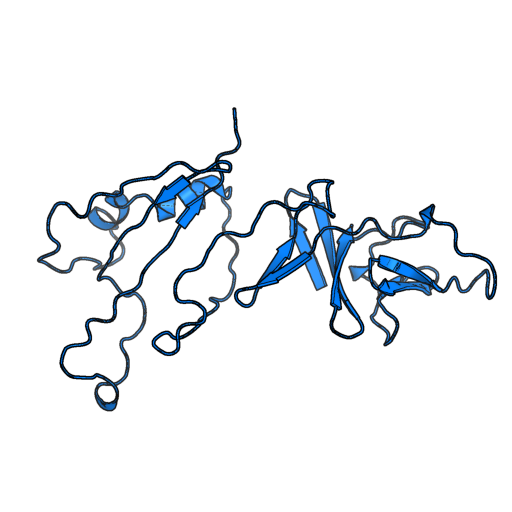 A O 1
ATOM 1491 N N . SER A 1 191 ? 22.447 -18.228 -24.127 1.00 37.69 191 SER A N 1
ATOM 1492 C CA . SER A 1 191 ? 22.824 -16.904 -23.630 1.00 37.69 191 SER A CA 1
ATOM 1493 C C . SER A 1 191 ? 21.718 -16.451 -22.679 1.00 37.69 191 SER A C 1
ATOM 1495 O O . SER A 1 191 ? 20.640 -16.088 -23.136 1.00 37.69 191 SER A O 1
ATOM 1497 N N . GLY A 1 192 ? 21.934 -16.536 -21.364 1.00 38.66 192 GLY A N 1
ATOM 1498 C CA . GLY A 1 192 ? 20.988 -15.984 -20.394 1.00 38.66 192 GLY A CA 1
ATOM 1499 C C . GLY A 1 192 ? 20.843 -14.487 -20.651 1.00 38.66 192 GLY A C 1
ATOM 1500 O O . GLY A 1 192 ? 21.784 -13.732 -20.414 1.00 38.66 192 GLY A O 1
ATOM 1501 N N . CYS A 1 193 ? 19.710 -14.084 -21.215 1.00 36.06 193 CYS A N 1
ATOM 1502 C CA . CYS A 1 193 ? 19.373 -12.691 -21.437 1.00 36.06 193 CYS A CA 1
ATOM 1503 C C . CYS A 1 193 ? 18.581 -12.198 -20.229 1.00 36.06 193 CYS A C 1
ATOM 1505 O O . CYS A 1 193 ? 17.677 -12.888 -19.762 1.00 36.06 193 CYS A O 1
ATOM 1507 N N . VAL A 1 194 ? 18.948 -11.032 -19.706 1.00 40.22 194 VAL A N 1
ATOM 1508 C CA . VAL A 1 194 ? 18.166 -10.352 -18.677 1.00 40.22 194 VAL A CA 1
ATOM 1509 C C . VAL A 1 194 ? 17.474 -9.187 -19.368 1.00 40.22 194 VAL A C 1
ATOM 1511 O O . VAL A 1 194 ? 18.131 -8.222 -19.758 1.00 40.22 194 VAL A O 1
ATOM 1514 N N . THR A 1 195 ? 16.158 -9.285 -19.535 1.00 39.06 195 THR A N 1
ATOM 1515 C CA . THR A 1 195 ? 15.340 -8.147 -19.957 1.00 39.06 195 THR A CA 1
ATOM 1516 C C . THR A 1 195 ? 15.112 -7.267 -18.739 1.00 39.06 195 THR A C 1
ATOM 1518 O O . THR A 1 195 ? 14.461 -7.667 -17.776 1.00 39.06 195 THR A O 1
ATOM 1521 N N . LEU A 1 196 ? 15.698 -6.075 -18.761 1.00 43.16 196 LEU A N 1
ATOM 1522 C CA . LEU A 1 196 ? 15.515 -5.064 -17.729 1.00 43.16 196 LEU A CA 1
ATOM 1523 C C . LEU A 1 196 ? 14.482 -4.070 -18.254 1.00 43.16 196 LEU A C 1
ATOM 1525 O O . LEU A 1 196 ? 14.789 -3.266 -19.130 1.00 43.16 196 LEU A O 1
ATOM 1529 N N . LYS A 1 197 ? 13.253 -4.144 -17.738 1.00 41.81 197 LYS A N 1
ATOM 1530 C CA . LYS A 1 197 ? 12.188 -3.203 -18.089 1.00 41.81 197 LYS A CA 1
ATOM 1531 C C . LYS A 1 197 ? 12.115 -2.106 -17.035 1.00 41.81 197 LYS A C 1
ATOM 1533 O O . LYS A 1 197 ? 11.780 -2.376 -15.883 1.00 41.81 197 LYS A O 1
ATOM 1538 N N . CYS A 1 198 ? 12.435 -0.875 -17.424 1.00 40.03 198 CYS A N 1
ATOM 1539 C CA . CYS A 1 198 ? 12.214 0.293 -16.580 1.00 40.03 198 CYS A CA 1
ATOM 1540 C C . CYS A 1 198 ? 10.869 0.915 -16.957 1.00 40.03 198 CYS A C 1
ATOM 1542 O O . CYS A 1 198 ? 10.625 1.200 -18.130 1.00 40.03 198 CYS A O 1
ATOM 1544 N N . ILE A 1 199 ? 9.987 1.096 -15.976 1.00 42.38 199 ILE A N 1
ATOM 1545 C CA . ILE A 1 199 ? 8.704 1.771 -16.176 1.00 42.38 199 ILE A CA 1
ATOM 1546 C C . ILE A 1 199 ? 8.737 3.024 -15.322 1.00 42.38 199 ILE A C 1
ATOM 1548 O O . ILE A 1 199 ? 8.816 2.961 -14.095 1.00 42.38 199 ILE A O 1
ATOM 1552 N N . CYS A 1 200 ? 8.740 4.166 -15.997 1.00 37.78 200 CYS A N 1
ATOM 1553 C CA . CYS A 1 200 ? 9.046 5.447 -15.392 1.00 37.78 200 CYS A CA 1
ATOM 1554 C C . CYS A 1 200 ? 7.841 6.361 -15.516 1.00 37.78 200 CYS A C 1
ATOM 1556 O O . CYS A 1 200 ? 7.412 6.705 -16.618 1.00 37.78 200 CYS A O 1
ATOM 1558 N N . ARG A 1 201 ? 7.312 6.781 -14.368 1.00 40.19 201 ARG A N 1
ATOM 1559 C CA . ARG A 1 201 ? 6.307 7.835 -14.303 1.00 40.19 201 ARG A CA 1
ATOM 1560 C C . ARG A 1 201 ? 7.028 9.177 -14.306 1.00 40.19 201 ARG A C 1
ATOM 1562 O O . ARG A 1 201 ? 7.758 9.488 -13.367 1.00 40.19 201 ARG A O 1
ATOM 1569 N N . SER A 1 202 ? 6.817 9.967 -15.351 1.00 33.06 202 SER A N 1
ATOM 1570 C CA . SER A 1 202 ? 7.140 11.390 -15.301 1.00 33.06 202 SER A CA 1
ATOM 1571 C C . SER A 1 202 ? 6.097 12.068 -14.403 1.00 33.06 202 SER A C 1
ATOM 1573 O O . SER A 1 202 ? 4.900 11.833 -14.606 1.00 33.06 202 SER A O 1
ATOM 1575 N N . PRO A 1 203 ? 6.483 12.862 -13.389 1.00 30.70 203 PRO A N 1
ATOM 1576 C CA . PRO A 1 203 ? 5.547 13.820 -12.830 1.00 30.70 203 PRO A CA 1
ATOM 1577 C C . PRO A 1 203 ? 5.234 14.808 -13.958 1.00 30.70 203 PRO A C 1
ATOM 1579 O O . PRO A 1 203 ? 6.125 15.506 -14.440 1.00 30.70 203 PRO A O 1
ATOM 1582 N N . LEU A 1 204 ? 3.993 14.781 -14.449 1.00 32.59 204 LEU A N 1
ATOM 1583 C CA . LEU A 1 204 ? 3.516 15.758 -15.422 1.00 32.59 204 LEU A CA 1
ATOM 1584 C C . LEU A 1 204 ? 3.786 17.177 -14.893 1.00 32.59 204 LEU A C 1
ATOM 1586 O O . LEU A 1 204 ? 3.721 17.418 -13.687 1.00 32.59 204 LEU A O 1
ATOM 1590 N N . ARG A 1 205 ? 4.139 18.046 -15.842 1.00 34.91 205 ARG A N 1
ATOM 1591 C CA . ARG A 1 205 ? 4.397 19.483 -15.696 1.00 34.91 205 ARG A CA 1
ATOM 1592 C C . ARG A 1 205 ? 3.303 20.219 -14.931 1.00 34.91 205 ARG A C 1
ATOM 1594 O O . ARG A 1 205 ? 2.126 19.825 -15.084 1.00 34.91 205 ARG A O 1
#

Sequence (205 aa):
MKATLLDEQLVIYRIKGQVVVARDVCPHRGVPLTLGFHEEEGIVCPYHGLRFGEDGRCNRIPSSPGQPIPAKLHLTSFAVEERYGLIWTCLACDPDNPPPLPTMPHWDDAGFQQINCPAFEVKGFAGRQVEGFLDVAHFRVDPHRHLRRSGQPAGAGLYPQETPFGFVADYWSSVGNYRPAPISARRKGSSGCVTLKCICRSPLR

Secondary structure (DSSP, 8-state):
-EEEETTEEEEEEEETTEEEEEESS-TTT---GGGSEEETTEEE-TTT--EE-GGG-EEE-TTSTTSPPPGGGS--EEEEEEETTEEEEE-SS-TTSPPPPPP-TTTT-TTS----PPP---SS-HHHHHHHHH-TTGGGT-TT-----TT--TT---EEEEETTEEEEEEEE----SPPPPGGG--TT----EEEEEEE-----

InterPro domains:
  IPR015881 Aromatic-ring-hydroxylating dioxygenase ARHD, Rieske 2Fe-2S-binding site [PS00570] (26-48)
  IPR017941 Rieske [2Fe-2S] iron-sulphur domain [PF00355] (3-65)
  IPR017941 Rieske [2Fe-2S] iron-sulphur domain [PS51296] (1-89)
  IPR036922 Rieske [2Fe-2S] iron-sulphur domain superfamily [G3DSA:2.102.10.10] (1-107)
  IPR036922 Rieske [2Fe-2S] iron-sulphur domain superfamily [SSF50022] (3-95)
  IPR050584 Cholesterol 7-desaturase [PTHR21266] (3-155)

Radius of gyration: 22.78 Å; Cα contacts (8 Å, |Δi|>4): 274; chains: 1; bounding box: 60×49×57 Å

Solvent-accessible surface area (backbone atoms only — not comparable to full-atom values): 13365 Å² total; per-residue (Å²): 85,76,49,76,56,97,89,42,53,30,25,39,51,73,36,94,86,44,74,40,40,26,54,36,44,35,64,85,81,60,51,46,41,70,74,28,52,77,52,86,74,19,42,26,32,66,83,70,53,39,23,27,30,72,83,28,35,48,78,44,48,71,93,50,74,94,56,86,75,59,77,75,52,32,48,64,52,41,34,68,48,82,54,93,94,38,83,45,71,45,89,63,90,46,61,90,65,63,79,81,76,85,84,67,84,60,64,87,37,90,92,50,83,84,77,84,73,83,86,78,92,66,102,63,60,69,66,57,57,50,50,60,72,67,43,70,65,58,69,78,66,53,91,86,58,91,72,75,67,93,79,73,73,92,73,84,66,74,59,73,41,81,51,103,66,31,39,44,39,62,49,87,45,80,79,68,93,61,84,74,75,62,76,94,75,58,61,94,83,69,74,73,69,56,81,55,78,55,76,47,69,61,82,77,131

Mean predicted aligned error: 11.39 Å

Foldseek 3Di:
DWDADPNFTWDWDAAPNDIWIFGQAQLPHGQGQVVFDADNQAGFGPPQGFGAHPNQDGPDGPVDPPDDDDPSRGTHIFAWDCPLNDIDTDPDDPSVDDDDDDDDPCSVPPVDDRDDDDDDDDPDDVVVVLVVVPPPPCLVPPPPDPQDDPDDDPDPDFDWDDDPFGTKTWDWDLRDPDDPDDPVPDDVPDSPTDTDIRDDGDPDD

Organism: Klebsiella pneumoniae subsp. ozaenae (NCBI:txid574)

Nearest PDB structures (foldseek):
  6icq-assembly1_B-2  TM=8.156E-01  e=4.437E-09  Pseudomonas putida
  6icq-assembly1_A-2  TM=8.428E-01  e=1.135E-08  Pseudomonas putida
  6ick-assembly1_A  TM=8.302E-01  e=2.435E-08  Pseudomonas putida
  6icp-assembly1_B  TM=8.104E-01  e=2.042E-08  Pseudomonas putida
  6icn-assembly1_A  TM=7.637E-01  e=4.644E-08  Pseudomonas putida